Protein AF-A0AA40FI82-F1 (afdb_monomer_lite)

Foldseek 3Di:
DVVVVVVVVVPPDDDDDDDDPDDDDDDDDDDDCPPVNVVVVVVVLVVLCVVVVHDDSVVSVVVVVVVVVVVVVVVVVVVVVVVVVVVVVVVVVVVVVVVVVVVVVVVVVVVVVVVVVVVVVVVVVVVVVVVVVVVVVVVVVVVVQLVLLVVLLVVVVVVCVQQVPRDPDSVVDPGSVVSVVSVVVSVQVVCVVCVHDVSVVVVVVVVVVVVVVVVVPPDDDDDDDDDDDDDDDPDDDDDDPPPDDDDDDPDDDCPPPPVNVVVVVVVVVVVVVVVPDDDPDD

pLDDT: mean 76.71, std 20.63, range [32.59, 98.31]

Secondary structure (DSSP, 8-state):
-HHHHHHHHHH-------------------S---HHHHHHHHHHHHHHHHHTT-SSHHHHHHHHHHHHHHHHHHHHHHHHHHHHHHHHHHHHHHHHHHHHHHHHHHHHHHHHHHHHHHHHHHHHHHHHHHHHHHHHHHHHHHHHHHHHHHHHHHHHHHTTTT-TT--SSGGG-S-HHHHHHHHHHHHHHHHHHTTSHHHHHHHHHHHHHHHHHHHHSS------------PPPSSPPPPP-----PPPPTTS-----HHHHHHHHHHHHHHHHHTT------

Structure (mmCIF, N/CA/C/O backbone):
data_AF-A0AA40FI82-F1
#
_entry.id   AF-A0AA40FI82-F1
#
loop_
_atom_site.group_PDB
_atom_site.id
_atom_site.type_symbol
_atom_site.label_atom_id
_atom_site.label_alt_id
_atom_site.label_comp_id
_atom_site.label_asym_id
_atom_site.label_entity_id
_atom_site.label_seq_id
_atom_site.pdbx_PDB_ins_code
_atom_site.Cartn_x
_atom_site.Cartn_y
_atom_site.Cartn_z
_atom_site.occupancy
_atom_site.B_iso_or_equiv
_atom_site.auth_seq_id
_atom_site.auth_comp_id
_atom_site.auth_asym_id
_atom_site.auth_atom_id
_atom_site.pdbx_PDB_model_num
ATOM 1 N N . MET A 1 1 ? 9.194 16.486 -44.902 1.00 55.41 1 MET A N 1
ATOM 2 C CA . MET A 1 1 ? 9.257 17.704 -45.742 1.00 55.41 1 MET A CA 1
ATOM 3 C C . MET A 1 1 ? 10.694 18.199 -45.920 1.00 55.41 1 MET A C 1
ATOM 5 O O . MET A 1 1 ? 11.103 18.369 -47.057 1.00 55.41 1 MET A O 1
ATOM 9 N N . GLU A 1 2 ? 11.500 18.371 -44.862 1.00 62.28 2 GLU A N 1
ATOM 10 C CA . GLU A 1 2 ? 12.902 18.828 -45.018 1.00 62.28 2 GLU A CA 1
ATOM 11 C C . GLU A 1 2 ? 13.874 17.746 -45.521 1.00 62.28 2 GLU A C 1
ATOM 13 O O . GLU A 1 2 ? 14.717 18.032 -46.369 1.00 62.28 2 GLU A O 1
ATOM 18 N N . LEU A 1 3 ? 13.706 16.488 -45.092 1.00 58.09 3 LEU A N 1
ATOM 19 C CA . LEU A 1 3 ? 14.535 15.361 -45.555 1.00 58.09 3 LEU A CA 1
ATOM 20 C C . LEU A 1 3 ? 14.369 15.074 -47.057 1.00 58.09 3 LEU A C 1
ATOM 22 O O . LEU A 1 3 ? 15.353 14.881 -47.763 1.00 58.09 3 LEU A O 1
ATOM 26 N N . GLU A 1 4 ? 13.141 15.160 -47.568 1.00 62.50 4 GLU A N 1
ATOM 27 C CA . GLU A 1 4 ? 12.837 14.982 -48.997 1.00 62.50 4 GLU A CA 1
ATOM 28 C C . GLU A 1 4 ? 13.434 16.113 -49.863 1.00 62.50 4 GLU A C 1
ATOM 30 O O . GLU A 1 4 ? 13.800 15.920 -51.025 1.00 62.50 4 GLU A O 1
ATOM 35 N N . ARG A 1 5 ? 13.573 17.315 -49.286 1.00 70.38 5 ARG A N 1
ATOM 36 C CA . ARG A 1 5 ? 14.175 18.476 -49.955 1.00 70.38 5 ARG A CA 1
ATOM 37 C C . ARG A 1 5 ? 15.699 18.352 -50.039 1.00 70.38 5 ARG A C 1
ATOM 39 O O . ARG A 1 5 ? 16.276 18.727 -51.058 1.00 70.38 5 ARG A O 1
ATOM 46 N N . LEU A 1 6 ? 16.333 17.788 -49.009 1.00 60.31 6 LEU A N 1
ATOM 47 C CA . LEU A 1 6 ? 17.766 17.473 -49.003 1.00 60.31 6 LEU A CA 1
ATOM 48 C C . LEU A 1 6 ? 18.112 16.345 -49.985 1.00 60.31 6 LEU A C 1
ATOM 50 O O . LEU A 1 6 ? 19.118 16.436 -50.686 1.00 60.31 6 LEU A O 1
ATOM 54 N N . GLU A 1 7 ? 17.251 15.337 -50.105 1.00 66.00 7 GLU A N 1
ATOM 55 C CA . GLU A 1 7 ? 17.416 14.245 -51.069 1.00 66.00 7 GLU A CA 1
ATOM 56 C C . GLU A 1 7 ? 17.343 14.755 -52.522 1.00 66.00 7 GLU A C 1
ATOM 58 O O . GLU A 1 7 ? 18.242 14.502 -53.327 1.00 66.00 7 GLU A O 1
ATOM 63 N N . LYS A 1 8 ? 16.347 15.589 -52.853 1.00 66.38 8 LYS A N 1
ATOM 64 C CA . LYS A 1 8 ? 16.235 16.205 -54.190 1.00 66.38 8 LYS A CA 1
ATOM 65 C C . LYS A 1 8 ? 17.404 17.134 -54.539 1.00 66.38 8 LYS A C 1
ATOM 67 O O . LYS A 1 8 ? 17.743 17.241 -55.714 1.00 66.38 8 LYS A O 1
ATOM 72 N N . MET A 1 9 ? 18.030 17.783 -53.556 1.00 64.56 9 MET A N 1
ATOM 73 C CA . MET A 1 9 ? 19.153 18.700 -53.790 1.00 64.56 9 MET A CA 1
ATOM 74 C C . MET A 1 9 ? 20.482 17.971 -54.049 1.00 64.56 9 MET A C 1
ATOM 76 O O . MET A 1 9 ? 21.308 18.467 -54.809 1.00 64.56 9 MET A O 1
ATOM 80 N N . ILE A 1 10 ? 20.688 16.792 -53.455 1.00 62.06 10 ILE A N 1
ATOM 81 C CA . ILE A 1 10 ? 21.943 16.030 -53.587 1.00 62.06 10 ILE A CA 1
ATOM 82 C C . ILE A 1 10 ? 21.930 15.112 -54.825 1.00 62.06 10 ILE A C 1
ATOM 84 O O . ILE A 1 10 ? 22.984 14.859 -55.408 1.00 62.06 10 ILE A O 1
ATOM 88 N N . PHE A 1 11 ? 20.757 14.636 -55.266 1.00 60.16 11 PHE A N 1
ATOM 89 C CA . PHE A 1 11 ? 20.654 13.594 -56.301 1.00 60.16 11 PHE A CA 1
ATOM 90 C C . PHE A 1 11 ? 20.132 14.046 -57.672 1.00 60.16 11 PHE A C 1
ATOM 92 O O . PHE A 1 11 ? 19.986 13.209 -58.563 1.00 60.16 11 PHE A O 1
ATOM 99 N N . GLN A 1 12 ? 19.928 15.345 -57.918 1.00 53.41 12 GLN A N 1
ATOM 100 C CA . GLN A 1 12 ? 19.680 15.855 -59.277 1.00 53.41 12 GLN A CA 1
ATOM 101 C C . GLN A 1 12 ? 20.974 15.885 -60.107 1.00 53.41 12 GLN A C 1
ATOM 103 O O . GLN A 1 12 ? 21.532 16.927 -60.440 1.00 53.41 12 GLN A O 1
ATOM 108 N N . SER A 1 13 ? 21.455 14.696 -60.459 1.00 46.81 13 SER A N 1
ATOM 109 C CA . SER A 1 13 ? 22.461 14.494 -61.496 1.00 46.81 13 SER A CA 1
ATOM 110 C C . SER A 1 13 ? 21.752 14.306 -62.838 1.00 46.81 13 SER A C 1
ATOM 112 O O . SER A 1 13 ? 21.101 13.291 -63.050 1.00 46.81 13 SER A O 1
ATOM 114 N N . ARG A 1 14 ? 21.863 15.335 -63.687 1.00 48.03 14 ARG A N 1
ATOM 115 C CA . ARG A 1 14 ? 21.856 15.388 -65.166 1.00 48.03 14 ARG A CA 1
ATOM 116 C C . ARG A 1 14 ? 21.311 14.161 -65.946 1.00 48.03 14 ARG A C 1
ATOM 118 O O . ARG A 1 14 ? 21.765 13.045 -65.697 1.00 48.03 14 ARG A O 1
ATOM 125 N N . PRO A 1 15 ? 20.461 14.351 -66.981 1.00 45.03 15 PRO A N 1
ATOM 126 C CA . PRO A 1 15 ? 19.979 13.251 -67.816 1.00 45.03 15 PRO A CA 1
ATOM 127 C C . PRO A 1 15 ? 21.158 12.516 -68.457 1.00 45.03 15 PRO A C 1
ATOM 129 O O . PRO A 1 15 ? 22.030 13.126 -69.076 1.00 45.03 15 PRO A O 1
ATOM 132 N N . ARG A 1 16 ? 21.196 11.200 -68.266 1.00 45.12 16 ARG A N 1
ATOM 133 C CA . ARG A 1 16 ? 22.134 10.295 -68.920 1.00 45.12 16 ARG A CA 1
ATOM 134 C C . ARG A 1 16 ? 21.619 10.073 -70.343 1.00 45.12 16 ARG A C 1
ATOM 136 O O . ARG A 1 16 ? 20.594 9.422 -70.505 1.00 45.12 16 ARG A O 1
ATOM 143 N N . ASP A 1 17 ? 22.312 10.631 -71.335 1.00 39.56 17 ASP A N 1
ATOM 144 C CA . ASP A 1 17 ? 22.070 10.325 -72.746 1.00 39.56 17 ASP A CA 1
ATOM 145 C C . ASP A 1 17 ? 22.226 8.817 -72.961 1.00 39.56 17 ASP A C 1
ATOM 147 O O . ASP A 1 17 ? 23.285 8.225 -72.726 1.00 39.56 17 ASP A O 1
ATOM 151 N N . ILE A 1 18 ? 21.122 8.195 -73.356 1.00 36.25 18 ILE A N 1
ATOM 152 C CA . ILE A 1 18 ? 21.038 6.804 -73.771 1.00 36.25 18 ILE A CA 1
ATOM 153 C C . ILE A 1 18 ? 21.567 6.778 -75.205 1.00 36.25 18 ILE A C 1
ATOM 155 O O . ILE A 1 18 ? 20.854 7.119 -76.143 1.00 36.25 18 ILE A O 1
ATOM 159 N N . PHE A 1 19 ? 22.839 6.420 -75.383 1.00 38.94 19 PHE A N 1
ATOM 160 C CA . PHE A 1 19 ? 23.342 6.063 -76.706 1.00 38.94 19 PHE A CA 1
ATOM 161 C C . PHE A 1 19 ? 22.737 4.715 -77.105 1.00 38.94 19 PHE A C 1
ATOM 163 O O . PHE A 1 19 ? 23.084 3.671 -76.548 1.00 38.94 19 PHE A O 1
ATOM 170 N N . ASP A 1 20 ? 21.821 4.766 -78.070 1.00 38.44 20 ASP A N 1
ATOM 171 C CA . ASP A 1 20 ? 21.271 3.614 -78.772 1.00 38.44 20 ASP A CA 1
ATOM 172 C C . ASP A 1 20 ? 22.392 2.708 -79.295 1.00 38.44 20 ASP A C 1
ATOM 174 O O . ASP A 1 20 ? 23.176 3.067 -80.177 1.00 38.44 20 ASP A O 1
ATOM 178 N N . THR A 1 21 ? 22.427 1.477 -78.791 1.00 43.03 21 THR A N 1
ATOM 179 C CA . THR A 1 21 ? 23.206 0.384 -79.375 1.00 43.03 21 THR A CA 1
ATOM 180 C C . THR A 1 21 ? 22.447 -0.174 -80.576 1.00 43.03 21 THR A C 1
ATOM 182 O O . THR A 1 21 ? 21.850 -1.247 -80.540 1.00 43.03 21 THR A O 1
ATOM 185 N N . ARG A 1 22 ? 22.464 0.569 -81.687 1.00 38.81 22 ARG A N 1
ATOM 186 C CA . ARG A 1 22 ? 22.022 0.044 -82.982 1.00 38.81 22 ARG A CA 1
ATOM 187 C C . ARG A 1 22 ? 23.133 -0.822 -83.568 1.00 38.81 22 ARG A C 1
ATOM 189 O O . ARG A 1 22 ? 24.142 -0.314 -84.053 1.00 38.81 22 ARG A O 1
ATOM 196 N N . GLY A 1 23 ? 22.915 -2.134 -83.524 1.00 42.41 23 GLY A N 1
ATOM 197 C CA . GLY A 1 23 ? 23.774 -3.136 -84.140 1.00 42.41 23 GLY A CA 1
ATOM 198 C C . GLY A 1 23 ? 24.081 -2.824 -85.606 1.00 42.41 23 GLY A C 1
ATOM 199 O O . GLY A 1 23 ? 23.181 -2.643 -86.428 1.00 42.41 23 GLY A O 1
ATOM 200 N N . LYS A 1 24 ? 25.375 -2.801 -85.924 1.00 40.69 24 LYS A N 1
ATOM 201 C CA . LYS A 1 24 ? 25.905 -2.948 -87.277 1.00 40.69 24 LYS A CA 1
ATOM 202 C C . LYS A 1 24 ? 26.862 -4.133 -87.272 1.00 40.69 24 LYS A C 1
ATOM 204 O O . LYS A 1 24 ? 27.940 -4.069 -86.699 1.00 40.69 24 LYS A O 1
ATOM 209 N N . SER A 1 25 ? 26.359 -5.220 -87.854 1.00 36.62 25 SER A N 1
ATOM 210 C CA . SER A 1 25 ? 27.063 -6.141 -88.750 1.00 36.62 25 SER A CA 1
ATOM 211 C C . SER A 1 25 ? 28.569 -6.313 -88.536 1.00 36.62 25 SER A C 1
ATOM 213 O O . SER A 1 25 ? 29.376 -5.463 -88.900 1.00 36.62 25 SER A O 1
ATOM 215 N N . HIS A 1 26 ? 28.883 -7.504 -88.030 1.00 42.38 26 HIS A N 1
ATOM 216 C CA . HIS A 1 26 ? 30.093 -8.283 -88.252 1.00 42.38 26 HIS A CA 1
ATOM 217 C C . HIS A 1 26 ? 30.841 -7.884 -89.539 1.00 42.38 26 HIS A C 1
ATOM 219 O O . HIS A 1 26 ? 30.408 -8.199 -90.646 1.00 42.38 26 HIS A O 1
ATOM 225 N N . ALA A 1 27 ? 31.968 -7.202 -89.364 1.00 38.12 27 ALA A N 1
ATOM 226 C CA . ALA A 1 27 ? 33.027 -7.097 -90.352 1.00 38.12 27 ALA A CA 1
ATOM 227 C C . ALA A 1 27 ? 34.331 -7.441 -89.631 1.00 38.12 27 ALA A C 1
ATOM 229 O O . ALA A 1 27 ? 34.699 -6.798 -88.647 1.00 38.12 27 ALA A O 1
ATOM 230 N N . GLN A 1 28 ? 34.971 -8.514 -90.087 1.00 45.50 28 GLN A N 1
ATOM 231 C CA . GLN A 1 28 ? 36.338 -8.870 -89.737 1.00 45.50 28 GLN A CA 1
ATOM 232 C C . GLN A 1 28 ? 37.242 -7.655 -89.987 1.00 45.50 28 GLN A C 1
ATOM 234 O O . GLN A 1 28 ? 37.377 -7.222 -91.126 1.00 45.50 28 GLN A O 1
ATOM 239 N N . PHE A 1 29 ? 37.855 -7.116 -88.935 1.00 37.38 29 PHE A N 1
ATOM 240 C CA . PHE A 1 29 ? 38.991 -6.206 -89.062 1.00 37.38 29 PHE A CA 1
ATOM 241 C C . PHE A 1 29 ? 40.262 -6.999 -88.781 1.00 37.38 29 PHE A C 1
ATOM 243 O O . PHE A 1 29 ? 40.722 -7.122 -87.648 1.00 37.38 29 PHE A O 1
ATOM 250 N N . THR A 1 30 ? 40.776 -7.597 -89.847 1.00 41.84 30 THR A N 1
ATOM 251 C CA . THR A 1 30 ? 42.189 -7.925 -90.003 1.00 41.84 30 THR A CA 1
ATOM 252 C C . THR A 1 30 ? 42.973 -6.635 -90.239 1.00 41.84 30 THR A C 1
ATOM 254 O O . THR A 1 30 ? 42.572 -5.812 -91.058 1.00 41.84 30 THR A O 1
ATOM 257 N N . GLU A 1 31 ? 44.046 -6.489 -89.466 1.00 52.53 31 GLU A N 1
ATOM 258 C CA . GLU A 1 31 ? 45.208 -5.601 -89.600 1.00 52.53 31 GLU A CA 1
ATOM 259 C C . GLU A 1 31 ? 45.290 -4.734 -90.871 1.00 52.53 31 GLU A C 1
ATOM 261 O O . GLU A 1 31 ? 45.707 -5.207 -91.921 1.00 52.53 31 GLU A O 1
ATOM 266 N N . ASP A 1 32 ? 44.992 -3.439 -90.727 1.00 52.91 32 ASP A N 1
ATOM 267 C CA . ASP A 1 32 ? 45.888 -2.367 -91.184 1.00 52.91 32 ASP A CA 1
ATOM 268 C C . ASP A 1 32 ? 45.507 -1.071 -90.444 1.00 52.91 32 ASP A C 1
ATOM 270 O O . ASP A 1 32 ? 44.600 -0.330 -90.832 1.00 52.91 32 ASP A O 1
ATOM 274 N N . ILE A 1 33 ? 46.127 -0.837 -89.282 1.00 58.50 33 ILE A N 1
ATOM 275 C CA . ILE A 1 33 ? 45.909 0.393 -88.513 1.00 58.50 33 ILE A CA 1
ATOM 276 C C . ILE A 1 33 ? 46.543 1.517 -89.328 1.00 58.50 33 ILE A C 1
ATOM 278 O O . ILE A 1 33 ? 47.768 1.627 -89.413 1.00 58.50 33 ILE A O 1
ATOM 282 N N . SER A 1 34 ? 45.711 2.347 -89.956 1.00 66.94 34 SER A N 1
ATOM 283 C CA . SER A 1 34 ? 46.205 3.493 -90.716 1.00 66.94 34 SER A CA 1
ATOM 284 C C . SER A 1 34 ? 47.080 4.364 -89.806 1.00 66.94 34 SER A C 1
ATOM 286 O O . SER A 1 34 ? 46.756 4.589 -88.639 1.00 66.94 34 SER A O 1
ATOM 288 N N . LYS A 1 35 ? 48.213 4.859 -90.320 1.00 70.75 35 LYS A N 1
ATOM 289 C CA . LYS A 1 35 ? 49.146 5.712 -89.555 1.00 70.75 35 LYS A CA 1
ATOM 290 C C . LYS A 1 35 ? 48.429 6.881 -88.862 1.00 70.75 35 LYS A C 1
ATOM 292 O O . LYS A 1 35 ? 48.816 7.284 -87.771 1.00 70.75 35 LYS A O 1
ATOM 297 N N . ASP A 1 36 ? 47.350 7.366 -89.467 1.00 79.00 36 ASP A N 1
ATOM 298 C CA . ASP A 1 36 ? 46.486 8.420 -88.939 1.00 79.00 36 ASP A CA 1
ATOM 299 C C . ASP A 1 36 ? 45.789 8.023 -87.621 1.00 79.00 36 ASP A C 1
ATOM 301 O O . ASP A 1 36 ? 45.719 8.802 -86.672 1.00 79.00 36 ASP A O 1
ATOM 305 N N . GLU A 1 37 ? 45.364 6.765 -87.492 1.00 82.81 37 GLU A N 1
ATOM 306 C CA . GLU A 1 37 ? 44.765 6.236 -86.266 1.00 82.81 37 GLU A CA 1
ATOM 307 C C . GLU A 1 37 ? 45.786 6.055 -85.137 1.00 82.81 37 GLU A C 1
ATOM 309 O O . GLU A 1 37 ? 45.484 6.386 -83.987 1.00 82.81 37 GLU A O 1
ATOM 314 N N . VAL A 1 38 ? 47.006 5.612 -85.455 1.00 82.44 38 VAL A N 1
ATOM 315 C CA . VAL A 1 38 ? 48.107 5.552 -84.476 1.00 82.44 38 VAL A CA 1
ATOM 316 C C . VAL A 1 38 ? 48.438 6.953 -83.964 1.00 82.44 38 VAL A C 1
ATOM 318 O O . VAL A 1 38 ? 48.499 7.168 -82.754 1.00 82.44 38 VAL A O 1
ATOM 321 N N . THR A 1 39 ? 48.553 7.928 -84.869 1.00 86.06 39 THR A N 1
ATOM 322 C CA . THR A 1 39 ? 48.879 9.320 -84.515 1.00 86.06 39 THR A CA 1
ATOM 323 C C . THR A 1 39 ? 47.769 9.936 -83.651 1.00 86.06 39 THR A C 1
ATOM 325 O O . THR A 1 39 ? 48.037 10.555 -82.620 1.00 86.06 39 THR A O 1
ATOM 328 N N . ARG A 1 40 ? 46.497 9.679 -83.990 1.00 90.44 40 ARG A N 1
ATOM 329 C CA . ARG A 1 40 ? 45.338 10.083 -83.178 1.00 90.44 40 ARG A CA 1
ATOM 330 C C . ARG A 1 40 ? 45.390 9.483 -81.772 1.00 90.44 40 ARG A C 1
ATOM 332 O O . ARG A 1 40 ? 45.128 10.184 -80.794 1.00 90.44 40 ARG A O 1
ATOM 339 N N . LEU A 1 41 ? 45.707 8.194 -81.651 1.00 86.19 41 LEU A N 1
ATOM 340 C CA . LEU A 1 41 ? 45.815 7.524 -80.355 1.00 86.19 41 LEU A CA 1
ATOM 341 C C . LEU A 1 41 ? 46.960 8.113 -79.521 1.00 86.19 41 LEU A C 1
ATOM 343 O O . LEU A 1 41 ? 46.749 8.435 -78.351 1.00 86.19 41 LEU A O 1
ATOM 347 N N . GLU A 1 42 ? 48.126 8.356 -80.112 1.00 86.12 42 GLU A N 1
ATOM 348 C CA . GLU A 1 42 ? 49.260 8.998 -79.438 1.00 86.12 42 GLU A CA 1
ATOM 349 C C . GLU A 1 42 ? 48.923 10.404 -78.929 1.00 86.12 42 GLU A C 1
ATOM 351 O O . GLU A 1 42 ? 49.218 10.726 -77.773 1.00 86.12 42 GLU A O 1
ATOM 356 N N . GLU A 1 43 ? 48.228 11.218 -79.728 1.00 89.06 43 GLU A N 1
ATOM 357 C CA . GLU A 1 43 ? 47.741 12.531 -79.295 1.00 89.06 43 GLU A CA 1
ATOM 358 C C . GLU A 1 43 ? 46.750 12.426 -78.132 1.00 89.06 43 GLU A C 1
ATOM 360 O O . GLU A 1 43 ? 46.818 13.206 -77.176 1.00 89.06 43 GLU A O 1
ATOM 365 N N . THR A 1 44 ? 45.822 11.465 -78.178 1.00 89.56 44 THR A N 1
ATOM 366 C CA . THR A 1 44 ? 44.876 11.254 -77.073 1.00 89.56 44 THR A CA 1
ATOM 367 C C . THR A 1 44 ? 45.581 10.792 -75.800 1.00 89.56 44 THR A C 1
ATOM 369 O O . THR A 1 44 ? 45.265 11.297 -74.724 1.00 89.56 44 THR A O 1
ATOM 372 N N . PHE A 1 45 ? 46.595 9.927 -75.894 1.00 85.81 45 PHE A N 1
ATOM 373 C CA . PHE A 1 45 ? 47.406 9.524 -74.745 1.00 85.81 45 PHE A CA 1
ATOM 374 C C . PHE A 1 45 ? 48.300 10.654 -74.231 1.00 85.81 45 PHE A C 1
ATOM 376 O O . PHE A 1 45 ? 48.500 10.762 -73.023 1.00 85.81 45 PHE A O 1
ATOM 383 N N . ALA A 1 46 ? 48.810 11.533 -75.095 1.00 86.62 46 ALA A N 1
ATOM 384 C CA . ALA A 1 46 ? 49.523 12.739 -74.675 1.00 86.62 46 ALA A CA 1
ATOM 385 C C . ALA A 1 46 ? 48.600 13.694 -73.899 1.00 86.62 46 ALA A C 1
ATOM 387 O O . ALA A 1 46 ? 48.978 14.178 -72.831 1.00 86.62 46 ALA A O 1
ATOM 388 N N . LYS A 1 47 ? 47.364 13.892 -74.378 1.00 90.19 47 LYS A N 1
ATOM 389 C CA . LYS A 1 47 ? 46.321 14.667 -73.679 1.00 90.19 47 LYS A CA 1
ATOM 390 C C . LYS A 1 47 ? 45.919 14.025 -72.348 1.00 90.19 47 LYS A C 1
ATOM 392 O O . LYS A 1 47 ? 45.747 14.725 -71.356 1.00 90.19 47 LYS A O 1
ATOM 397 N N . LEU A 1 48 ? 45.793 12.699 -72.296 1.00 87.50 48 LEU A N 1
ATOM 398 C CA . LEU A 1 48 ? 45.489 11.981 -71.056 1.00 87.50 48 LEU A CA 1
ATOM 399 C C . LEU A 1 48 ? 46.635 12.084 -70.050 1.00 87.50 48 LEU A C 1
ATOM 401 O O . LEU A 1 48 ? 46.382 12.333 -68.874 1.00 87.50 48 LEU A O 1
ATOM 405 N N . ARG A 1 49 ? 47.886 11.948 -70.495 1.00 89.25 49 ARG A N 1
ATOM 406 C CA . ARG A 1 49 ? 49.081 12.119 -69.660 1.00 89.25 49 ARG A CA 1
ATOM 407 C C . ARG A 1 49 ? 49.193 13.526 -69.092 1.00 89.25 49 ARG A C 1
ATOM 409 O O . ARG A 1 49 ? 49.410 13.668 -67.894 1.00 89.25 49 ARG A O 1
ATOM 416 N N . SER A 1 50 ? 48.972 14.557 -69.910 1.00 87.69 50 SER A N 1
ATOM 417 C CA . SER A 1 50 ? 49.001 15.944 -69.437 1.00 87.69 50 SER A CA 1
ATOM 418 C C . SER A 1 50 ? 47.865 16.239 -68.453 1.00 87.69 50 SER A C 1
ATOM 420 O O . SER A 1 50 ? 48.116 16.794 -67.387 1.00 87.69 50 SER A O 1
ATOM 422 N N . ALA A 1 51 ? 46.640 15.787 -68.740 1.00 89.44 51 ALA A N 1
ATOM 423 C CA . ALA A 1 51 ? 45.487 15.970 -67.855 1.00 89.44 51 ALA A CA 1
ATOM 424 C C . ALA A 1 51 ? 45.615 15.196 -66.532 1.00 89.44 51 ALA A C 1
ATOM 426 O O . ALA A 1 51 ? 45.181 15.665 -65.480 1.00 89.44 51 ALA A O 1
ATOM 427 N N . THR A 1 52 ? 46.223 14.010 -66.568 1.00 85.62 52 THR A N 1
ATOM 428 C CA . THR A 1 52 ? 46.496 13.201 -65.373 1.00 85.62 52 THR A CA 1
ATOM 429 C C . THR A 1 52 ? 47.870 13.481 -64.764 1.00 85.62 52 THR A C 1
ATOM 431 O O . THR A 1 52 ? 48.218 12.835 -63.783 1.00 85.62 52 THR A O 1
ATOM 434 N N . GLY A 1 53 ? 48.635 14.454 -65.265 1.00 87.62 53 GLY A N 1
ATOM 435 C CA . GLY A 1 53 ? 49.930 14.859 -64.706 1.00 87.62 53 GLY A CA 1
ATOM 436 C C . GLY A 1 53 ? 50.970 13.737 -64.594 1.00 87.62 53 GLY A C 1
ATOM 437 O O . GLY A 1 53 ? 51.813 13.794 -63.703 1.00 87.62 53 GLY A O 1
ATOM 438 N N . VAL A 1 54 ? 50.895 12.707 -65.441 1.00 89.25 54 VAL A N 1
ATOM 439 C CA . VAL A 1 54 ? 51.823 11.564 -65.429 1.00 89.25 54 VAL A CA 1
ATOM 440 C C . VAL A 1 54 ? 52.652 11.521 -66.707 1.00 89.25 54 VAL A C 1
ATOM 442 O O . VAL A 1 54 ? 52.171 11.834 -67.794 1.00 89.25 54 VAL A O 1
ATOM 445 N N . SER A 1 55 ? 53.909 11.103 -66.585 1.00 84.50 55 SER A N 1
ATOM 446 C CA . SER A 1 55 ? 54.854 11.101 -67.708 1.00 84.50 55 SER A CA 1
ATOM 447 C C . SER A 1 55 ? 54.718 9.863 -68.604 1.00 84.50 55 SER A C 1
ATOM 449 O O . SER A 1 55 ? 54.919 9.951 -69.821 1.00 84.50 55 SER A O 1
ATOM 451 N N . ARG A 1 56 ? 54.348 8.709 -68.029 1.00 86.50 56 ARG A N 1
ATOM 452 C CA . ARG A 1 56 ? 54.183 7.434 -68.746 1.00 86.50 56 ARG A CA 1
ATOM 453 C C . ARG A 1 56 ? 52.711 7.096 -68.945 1.00 86.50 56 ARG A C 1
ATOM 455 O O . ARG A 1 56 ? 51.881 7.375 -68.084 1.00 86.50 56 ARG A O 1
ATOM 462 N N . SER A 1 57 ? 52.386 6.469 -70.071 1.00 83.12 57 SER A N 1
ATOM 463 C CA . SER A 1 57 ? 51.003 6.100 -70.402 1.00 83.12 57 SER A CA 1
ATOM 464 C C . SER A 1 57 ? 50.458 5.025 -69.454 1.00 83.12 57 SER A C 1
ATOM 466 O O . SER A 1 57 ? 49.284 5.064 -69.094 1.00 83.12 57 SER A O 1
ATOM 468 N N . GLU A 1 58 ? 51.315 4.121 -68.972 1.00 86.75 58 GLU A N 1
ATOM 469 C CA . GLU A 1 58 ? 50.960 3.093 -67.979 1.00 86.75 58 GLU A CA 1
ATOM 470 C C . GLU A 1 58 ? 50.491 3.698 -66.640 1.00 86.75 58 GLU A C 1
ATOM 472 O O . GLU A 1 58 ? 49.561 3.195 -66.006 1.00 86.75 58 GLU A O 1
ATOM 477 N N . ASP A 1 59 ? 51.085 4.820 -66.229 1.00 88.25 59 ASP A N 1
ATOM 478 C CA . ASP A 1 59 ? 50.767 5.482 -64.960 1.00 88.25 59 ASP A CA 1
ATOM 479 C C . ASP A 1 59 ? 49.382 6.149 -64.986 1.00 88.25 59 ASP A C 1
ATOM 481 O O . ASP A 1 59 ? 48.725 6.262 -63.946 1.00 88.25 59 ASP A O 1
ATOM 485 N N . VAL A 1 60 ? 48.891 6.519 -66.178 1.00 90.12 60 VAL A N 1
ATOM 486 C CA . VAL A 1 60 ? 47.520 7.016 -66.388 1.00 90.12 60 VAL A CA 1
ATOM 487 C C . VAL A 1 60 ? 46.524 5.948 -65.938 1.00 90.12 60 VAL A C 1
ATOM 489 O O . VAL A 1 60 ? 45.611 6.223 -65.156 1.00 90.12 60 VAL A O 1
ATOM 492 N N . LEU A 1 61 ? 46.726 4.710 -66.401 1.00 88.62 61 LEU A N 1
ATOM 493 C CA . LEU A 1 61 ? 45.867 3.576 -66.075 1.00 88.62 61 LEU A CA 1
ATOM 494 C C . LEU A 1 61 ? 45.913 3.263 -64.575 1.00 88.62 61 LEU A C 1
ATOM 496 O O . LEU A 1 61 ? 44.860 3.113 -63.953 1.00 88.62 61 LEU A O 1
ATOM 500 N N . ASN A 1 62 ? 47.105 3.245 -63.975 1.00 90.62 62 ASN A N 1
ATOM 501 C CA . ASN A 1 62 ? 47.270 3.018 -62.536 1.00 90.62 62 ASN A CA 1
ATOM 502 C C . ASN A 1 62 ? 46.529 4.069 -61.695 1.00 90.62 62 ASN A C 1
ATOM 504 O O . ASN A 1 62 ? 45.897 3.725 -60.693 1.00 90.62 62 ASN A O 1
ATOM 508 N N . ARG A 1 63 ? 46.522 5.339 -62.123 1.00 90.69 63 ARG A N 1
ATOM 509 C CA . ARG A 1 63 ? 45.787 6.410 -61.435 1.00 90.69 63 ARG A CA 1
ATOM 510 C C . ARG A 1 63 ? 44.272 6.207 -61.503 1.00 90.69 63 ARG A C 1
ATOM 512 O O . ARG A 1 63 ? 43.600 6.374 -60.486 1.00 90.69 63 ARG A O 1
ATOM 519 N N . PHE A 1 64 ? 43.734 5.801 -62.654 1.00 92.12 64 PHE A N 1
ATOM 520 C CA . PHE A 1 64 ? 42.308 5.473 -62.787 1.00 92.12 64 PHE A CA 1
ATOM 521 C C . PHE A 1 64 ? 41.915 4.234 -61.977 1.00 92.12 64 PHE A C 1
ATOM 523 O O . PHE A 1 64 ? 40.866 4.237 -61.330 1.00 92.12 64 PHE A O 1
ATOM 530 N N . LEU A 1 65 ? 42.757 3.197 -61.959 1.00 93.12 65 LEU A N 1
ATOM 531 C CA . LEU A 1 65 ? 42.537 2.015 -61.125 1.00 93.12 65 LEU A CA 1
ATOM 532 C C . LEU A 1 65 ? 42.551 2.375 -59.633 1.00 93.12 65 LEU A C 1
ATOM 534 O O . LEU A 1 65 ? 41.665 1.936 -58.899 1.00 93.12 65 LEU A O 1
ATOM 538 N N . GLY A 1 66 ? 43.477 3.235 -59.201 1.00 94.25 66 GLY A N 1
ATOM 539 C CA . GLY A 1 66 ? 43.526 3.762 -57.835 1.00 94.25 66 GLY A CA 1
ATOM 540 C C . GLY A 1 66 ? 42.295 4.599 -57.476 1.00 94.25 66 GLY A C 1
ATOM 541 O O . GLY A 1 66 ? 41.683 4.376 -56.436 1.00 94.25 66 GLY A O 1
ATOM 542 N N . GLN A 1 67 ? 41.863 5.509 -58.354 1.00 94.56 67 GLN A N 1
ATOM 543 C CA . GLN A 1 67 ? 40.639 6.296 -58.149 1.00 94.56 67 GLN A CA 1
ATOM 544 C C . GLN A 1 67 ? 39.392 5.415 -58.063 1.00 94.56 67 GLN A C 1
ATOM 546 O O . GLN A 1 67 ? 38.533 5.658 -57.214 1.00 94.56 67 GLN A O 1
ATOM 551 N N . ARG A 1 68 ? 39.296 4.381 -58.910 1.00 95.25 68 ARG A N 1
ATOM 552 C CA . ARG A 1 68 ? 38.206 3.404 -58.849 1.00 95.25 68 ARG A CA 1
ATOM 553 C C . ARG A 1 68 ? 38.217 2.664 -57.513 1.00 95.25 68 ARG A C 1
ATOM 555 O O . ARG A 1 68 ? 37.187 2.628 -56.853 1.00 95.25 68 ARG A O 1
ATOM 562 N N . ALA A 1 69 ? 39.374 2.167 -57.075 1.00 96.00 69 ALA A N 1
ATOM 563 C CA . ALA A 1 69 ? 39.508 1.487 -55.788 1.00 96.00 69 ALA A CA 1
ATOM 564 C C . ALA A 1 69 ? 39.129 2.394 -54.602 1.00 96.00 69 ALA A C 1
ATOM 566 O O . ALA A 1 69 ? 38.377 1.974 -53.722 1.00 96.00 69 ALA A O 1
ATOM 567 N N . THR A 1 70 ? 39.576 3.654 -54.597 1.00 96.12 70 THR A N 1
ATOM 568 C CA . THR A 1 70 ? 39.206 4.634 -53.562 1.00 96.12 70 THR A CA 1
ATOM 569 C C . THR A 1 70 ? 37.708 4.925 -53.575 1.00 96.12 70 THR A C 1
ATOM 571 O O . THR A 1 70 ? 37.081 4.951 -52.518 1.00 96.12 70 THR A O 1
ATOM 574 N N . LYS A 1 71 ? 37.110 5.104 -54.759 1.00 96.75 71 LYS A N 1
ATOM 575 C CA . LYS A 1 71 ? 35.664 5.312 -54.910 1.00 96.75 71 LYS A CA 1
ATOM 576 C C . LYS A 1 71 ? 34.870 4.122 -54.369 1.00 96.75 71 LYS A C 1
ATOM 578 O O . LYS A 1 71 ? 33.911 4.326 -53.628 1.00 96.75 71 LYS A O 1
ATOM 583 N N . ASP A 1 72 ? 35.282 2.903 -54.702 1.00 97.06 72 ASP A N 1
ATOM 584 C CA . ASP A 1 72 ? 34.627 1.681 -54.234 1.00 97.06 72 ASP A CA 1
ATOM 585 C C . ASP A 1 72 ? 34.744 1.541 -52.710 1.00 97.06 72 ASP A C 1
ATOM 587 O O . ASP A 1 72 ? 33.773 1.178 -52.045 1.00 97.06 72 ASP A O 1
ATOM 591 N N . ASN A 1 73 ? 35.900 1.884 -52.134 1.00 97.06 73 ASN A N 1
ATOM 592 C CA . ASN A 1 73 ? 36.091 1.865 -50.686 1.00 97.06 73 ASN A CA 1
ATOM 593 C C . ASN A 1 73 ? 35.216 2.907 -49.969 1.00 97.06 73 ASN A C 1
ATOM 595 O O . ASN A 1 73 ? 34.545 2.580 -48.994 1.00 97.06 73 ASN A O 1
ATOM 599 N N . LEU A 1 74 ? 35.151 4.141 -50.482 1.00 97.56 74 LEU A N 1
ATOM 600 C CA . LEU A 1 74 ? 34.275 5.183 -49.936 1.00 97.56 74 LEU A CA 1
ATOM 601 C C . LEU A 1 74 ? 32.801 4.782 -50.012 1.00 97.56 74 LEU A C 1
ATOM 603 O O . LEU A 1 74 ? 32.052 5.023 -49.067 1.00 97.56 74 LEU A O 1
ATOM 607 N N . GLN A 1 75 ? 32.385 4.134 -51.102 1.00 97.00 75 GLN A N 1
ATOM 608 C CA . GLN A 1 75 ? 31.023 3.626 -51.225 1.00 97.00 75 GLN A CA 1
ATOM 609 C C . GLN A 1 75 ? 30.739 2.528 -50.194 1.00 97.00 75 GLN A C 1
ATOM 611 O O . GLN A 1 75 ? 29.680 2.548 -49.572 1.00 97.00 75 GLN A O 1
ATOM 616 N N . LYS A 1 76 ? 31.680 1.603 -49.968 1.00 97.69 76 LYS A N 1
ATOM 617 C CA . LYS A 1 76 ? 31.554 0.580 -48.918 1.00 97.69 76 LYS A CA 1
ATOM 618 C C . LYS A 1 76 ? 31.450 1.205 -47.530 1.00 97.69 76 LYS A C 1
ATOM 620 O O . LYS A 1 76 ? 30.547 0.841 -46.785 1.00 97.69 76 LYS A O 1
ATOM 625 N N . MET A 1 77 ? 32.319 2.166 -47.206 1.00 97.50 77 MET A N 1
ATOM 626 C CA . MET A 1 77 ? 32.265 2.889 -45.932 1.00 97.50 77 MET A CA 1
ATOM 627 C C . MET A 1 77 ? 30.930 3.607 -45.756 1.00 97.50 77 MET A C 1
ATOM 629 O O . MET A 1 77 ? 30.296 3.464 -44.719 1.00 97.50 77 MET A O 1
ATOM 633 N N . ARG A 1 78 ? 30.462 4.316 -46.788 1.00 97.44 78 ARG A N 1
ATOM 634 C CA . ARG A 1 78 ? 29.168 5.002 -46.762 1.00 97.44 78 ARG A CA 1
ATOM 635 C C . ARG A 1 78 ? 28.026 4.037 -46.458 1.00 97.44 78 ARG A C 1
ATOM 637 O O . ARG A 1 78 ? 27.232 4.316 -45.569 1.00 97.44 78 ARG A O 1
ATOM 644 N N . VAL A 1 79 ? 27.955 2.918 -47.180 1.00 97.62 79 VAL A N 1
ATOM 645 C CA . VAL A 1 79 ? 26.899 1.914 -46.986 1.00 97.62 79 VAL A CA 1
ATOM 646 C C . VAL A 1 79 ? 26.978 1.303 -45.587 1.00 97.62 79 VAL A C 1
ATOM 648 O O . VAL A 1 79 ? 25.948 1.166 -44.935 1.00 97.62 79 VAL A O 1
ATOM 651 N N . ALA A 1 80 ? 28.179 0.987 -45.096 1.00 97.81 80 ALA A N 1
ATOM 652 C CA . ALA A 1 80 ? 28.365 0.454 -43.749 1.00 97.81 80 ALA A CA 1
ATOM 653 C C . ALA A 1 80 ? 27.906 1.451 -42.669 1.00 97.81 80 ALA A C 1
ATOM 655 O O . ALA A 1 80 ? 27.123 1.087 -41.795 1.00 97.81 80 ALA A O 1
ATOM 656 N N . THR A 1 81 ? 28.314 2.720 -42.769 1.00 97.69 81 THR A N 1
ATOM 657 C CA . THR A 1 81 ? 27.893 3.780 -41.838 1.00 97.69 81 THR A CA 1
ATOM 658 C C . THR A 1 81 ? 26.386 4.029 -41.896 1.00 97.69 81 THR A C 1
ATOM 660 O O . THR A 1 81 ? 25.757 4.247 -40.865 1.00 97.69 81 THR A O 1
ATOM 663 N N . GLU A 1 82 ? 25.779 3.988 -43.082 1.00 97.50 82 GLU A N 1
ATOM 664 C CA . GLU A 1 82 ? 24.332 4.159 -43.243 1.00 97.50 82 GLU A CA 1
ATOM 665 C C . GLU A 1 82 ? 23.547 3.001 -42.615 1.00 97.50 82 GLU A C 1
ATOM 667 O O . GLU A 1 82 ? 22.561 3.230 -41.914 1.00 97.50 82 GLU A O 1
ATOM 672 N N . GLN A 1 83 ? 24.016 1.765 -42.791 1.00 97.94 83 GLN A N 1
ATOM 673 C CA . GLN A 1 83 ? 23.423 0.589 -42.153 1.00 97.94 83 GLN A CA 1
ATOM 674 C C . GLN A 1 83 ? 23.538 0.643 -40.628 1.00 97.94 83 GLN A C 1
ATOM 676 O O . GLN A 1 83 ? 22.556 0.383 -39.931 1.00 97.94 83 GLN A O 1
ATOM 681 N N . GLU A 1 84 ? 24.707 1.011 -40.105 1.00 97.69 84 GLU A N 1
ATOM 682 C CA . GLU A 1 84 ? 24.922 1.164 -38.666 1.00 97.69 84 GLU A CA 1
ATOM 683 C C . GLU A 1 84 ? 24.030 2.265 -38.086 1.00 97.69 84 GLU A C 1
ATOM 685 O O . GLU A 1 84 ? 23.339 2.043 -37.090 1.00 97.69 84 GLU A O 1
ATOM 690 N N . LYS A 1 85 ? 23.952 3.421 -38.755 1.00 97.88 85 LYS A N 1
ATOM 691 C CA . LYS A 1 85 ? 23.053 4.513 -38.369 1.00 97.88 85 LYS A CA 1
ATOM 692 C C . LYS A 1 85 ? 21.601 4.036 -38.295 1.00 97.88 85 LYS A C 1
ATOM 694 O O . LYS A 1 85 ? 20.936 4.276 -37.290 1.00 97.88 85 LYS A O 1
ATOM 699 N N . MET A 1 86 ? 21.119 3.332 -39.317 1.00 97.94 86 MET A N 1
ATOM 700 C CA . MET A 1 86 ? 19.755 2.792 -39.345 1.00 97.94 86 MET A CA 1
ATOM 701 C C . MET A 1 86 ? 19.509 1.786 -38.210 1.00 97.94 86 MET A C 1
ATOM 703 O O . MET A 1 86 ? 18.443 1.788 -37.589 1.00 97.94 86 MET A O 1
ATOM 707 N N . ALA A 1 87 ? 20.490 0.933 -37.902 1.00 97.94 87 ALA A N 1
ATOM 708 C CA . ALA A 1 87 ? 20.397 -0.019 -36.798 1.00 97.94 87 ALA A CA 1
ATOM 709 C C . ALA A 1 87 ? 20.322 0.689 -35.434 1.00 97.94 87 ALA A C 1
ATOM 711 O O . ALA A 1 87 ? 19.474 0.332 -34.607 1.00 97.94 87 ALA A O 1
ATOM 712 N N . LEU A 1 88 ? 21.151 1.716 -35.226 1.00 98.31 88 LEU A N 1
ATOM 713 C CA . LEU A 1 88 ? 21.158 2.537 -34.015 1.00 98.31 88 LEU A CA 1
ATOM 714 C C . LEU A 1 88 ? 19.865 3.340 -33.862 1.00 98.31 88 LEU A C 1
ATOM 716 O O . LEU A 1 88 ? 19.294 3.365 -32.775 1.00 98.31 88 LEU A O 1
ATOM 720 N N . GLU A 1 89 ? 19.343 3.935 -34.935 1.00 98.06 89 GLU A N 1
ATOM 721 C CA . GLU A 1 89 ? 18.052 4.632 -34.908 1.00 98.06 89 GLU A CA 1
ATOM 722 C C . GLU A 1 89 ? 16.910 3.674 -34.547 1.00 98.06 89 GLU A C 1
ATOM 724 O O . GLU A 1 89 ? 16.082 3.987 -33.687 1.00 98.06 89 GLU A O 1
ATOM 729 N N . LYS A 1 90 ? 16.906 2.458 -35.106 1.00 98.25 90 LYS A N 1
ATOM 730 C CA . LYS A 1 90 ? 15.933 1.417 -34.742 1.00 98.25 90 LYS A CA 1
ATOM 731 C C . LYS A 1 90 ? 16.076 0.964 -33.288 1.00 98.25 90 LYS A C 1
ATOM 733 O O . LYS A 1 90 ? 15.079 0.641 -32.645 1.00 98.25 90 LYS A O 1
ATOM 738 N N . GLN A 1 91 ? 17.296 0.865 -32.764 1.00 98.19 91 GLN A N 1
ATOM 739 C CA . GLN A 1 91 ? 17.519 0.534 -31.354 1.00 98.19 91 GLN A CA 1
ATOM 740 C C . GLN A 1 91 ? 17.058 1.671 -30.439 1.00 98.19 91 GLN A C 1
ATOM 742 O O . GLN A 1 91 ? 16.368 1.408 -29.460 1.00 98.19 91 GLN A O 1
ATOM 747 N N . ARG A 1 92 ? 17.360 2.924 -30.792 1.00 98.12 92 ARG A N 1
ATOM 748 C CA . ARG A 1 92 ? 16.902 4.112 -30.069 1.00 98.12 92 ARG A CA 1
ATOM 749 C C . ARG A 1 92 ? 15.379 4.155 -29.982 1.00 98.12 92 ARG A C 1
ATOM 751 O O . ARG A 1 92 ? 14.856 4.352 -28.894 1.00 98.12 92 ARG A O 1
ATOM 758 N N . LEU A 1 93 ? 14.674 3.942 -31.095 1.00 98.00 93 LEU A N 1
ATOM 759 C CA . LEU A 1 93 ? 13.207 3.922 -31.103 1.00 98.00 93 LEU A CA 1
ATOM 760 C C . LEU A 1 93 ? 12.639 2.800 -30.225 1.00 98.00 93 LEU A C 1
ATOM 762 O O . LEU A 1 93 ? 11.715 3.050 -29.462 1.00 98.00 93 LEU A O 1
ATOM 766 N N . ARG A 1 94 ? 13.228 1.597 -30.272 1.00 97.88 94 ARG A N 1
ATOM 767 C CA . ARG A 1 94 ? 12.826 0.485 -29.394 1.00 97.88 94 ARG A CA 1
ATOM 768 C C . ARG A 1 94 ? 13.002 0.812 -27.913 1.00 97.88 94 ARG A C 1
ATOM 770 O O . ARG A 1 94 ? 12.110 0.533 -27.129 1.00 97.88 94 ARG A O 1
ATOM 777 N N . LEU A 1 95 ? 14.131 1.411 -27.538 1.00 97.69 95 LEU A N 1
ATOM 778 C CA . LEU A 1 95 ? 14.385 1.796 -26.148 1.00 97.69 95 LEU A CA 1
ATOM 779 C C . LEU A 1 95 ? 13.440 2.905 -25.673 1.00 97.69 95 LEU A C 1
ATOM 781 O O . LEU A 1 95 ? 13.047 2.901 -24.513 1.00 97.69 95 LEU A O 1
ATOM 785 N N . ILE A 1 96 ? 13.067 3.841 -26.550 1.00 97.56 96 ILE A N 1
ATOM 786 C CA . ILE A 1 96 ? 12.081 4.882 -26.227 1.00 97.56 96 ILE A CA 1
ATOM 787 C C . ILE A 1 96 ? 10.711 4.251 -25.961 1.00 97.56 96 ILE A C 1
ATOM 789 O O . ILE A 1 96 ? 10.112 4.545 -24.933 1.00 97.56 96 ILE A O 1
ATOM 793 N N . ASP A 1 97 ? 10.257 3.353 -26.835 1.00 97.25 97 ASP A N 1
ATOM 794 C CA . ASP A 1 97 ? 8.983 2.640 -26.679 1.00 97.25 97 ASP A CA 1
ATOM 795 C C . ASP A 1 97 ? 8.958 1.782 -25.398 1.00 97.25 97 ASP A C 1
ATOM 797 O O . ASP A 1 97 ? 8.015 1.821 -24.606 1.00 97.25 97 ASP A O 1
ATOM 801 N N . GLU A 1 98 ? 10.053 1.072 -25.112 1.00 97.06 98 GLU A N 1
ATOM 802 C CA . GLU A 1 98 ? 10.200 0.310 -23.869 1.00 97.06 98 GLU A CA 1
ATOM 803 C C . GLU A 1 98 ? 10.198 1.216 -22.625 1.00 97.06 98 GLU A C 1
ATOM 805 O O . GLU A 1 98 ? 9.600 0.887 -21.601 1.00 97.06 98 GLU A O 1
ATOM 810 N N . MET A 1 99 ? 10.843 2.378 -22.691 1.00 95.75 99 MET A N 1
ATOM 811 C CA . MET A 1 99 ? 10.854 3.327 -21.581 1.00 95.75 99 MET A CA 1
ATOM 812 C C . MET A 1 99 ? 9.466 3.943 -21.354 1.00 95.75 99 MET A C 1
ATOM 814 O O . MET A 1 99 ? 9.044 4.090 -20.207 1.00 95.75 99 MET A O 1
ATOM 818 N N . GLU A 1 100 ? 8.740 4.286 -22.420 1.00 95.75 100 GLU A N 1
ATOM 819 C CA . GLU A 1 100 ? 7.375 4.807 -22.325 1.00 95.75 100 GLU A CA 1
ATOM 820 C C . GLU A 1 100 ? 6.430 3.766 -21.724 1.00 95.75 100 GLU A C 1
ATOM 822 O O . GLU A 1 100 ? 5.751 4.056 -20.739 1.00 95.75 100 GLU A O 1
ATOM 827 N N . THR A 1 101 ? 6.442 2.535 -22.237 1.00 94.88 101 THR A N 1
ATOM 828 C CA . THR A 1 101 ? 5.617 1.440 -21.698 1.00 94.88 101 THR A CA 1
ATOM 829 C C . THR A 1 101 ? 5.905 1.176 -20.218 1.00 94.88 101 THR A C 1
ATOM 831 O O . THR A 1 101 ? 4.959 1.100 -19.431 1.00 94.88 101 THR A O 1
ATOM 834 N N . ARG A 1 102 ? 7.183 1.133 -19.810 1.00 93.69 102 ARG A N 1
ATOM 835 C CA . ARG A 1 102 ? 7.576 0.978 -18.398 1.00 93.69 102 ARG A CA 1
ATOM 836 C C . ARG A 1 102 ? 7.113 2.137 -17.519 1.00 93.69 102 ARG A C 1
ATOM 838 O O . ARG A 1 102 ? 6.638 1.907 -16.412 1.00 93.69 102 ARG A O 1
ATOM 845 N N . LYS A 1 103 ? 7.200 3.379 -18.001 1.00 95.38 103 LYS A N 1
ATOM 846 C CA . LYS A 1 103 ? 6.723 4.557 -17.260 1.00 95.38 103 LYS A CA 1
ATOM 847 C C . LYS A 1 103 ? 5.217 4.476 -16.990 1.00 95.38 103 LYS A C 1
ATOM 849 O O . LYS A 1 103 ? 4.762 4.805 -15.894 1.00 95.38 103 LYS A O 1
ATOM 854 N N . PHE A 1 104 ? 4.434 4.044 -17.978 1.00 90.19 104 PHE A N 1
ATOM 855 C CA . PHE A 1 104 ? 2.986 3.894 -17.815 1.00 90.19 104 PHE A CA 1
ATOM 856 C C . PHE A 1 104 ? 2.610 2.706 -16.924 1.00 90.19 104 PHE A C 1
ATOM 858 O O . PHE A 1 104 ? 1.652 2.816 -16.163 1.00 90.19 104 PHE A O 1
ATOM 865 N N . SER A 1 105 ? 3.356 1.597 -16.963 1.00 91.19 105 SER A N 1
ATOM 866 C CA . SER A 1 105 ? 3.125 0.496 -16.020 1.00 91.19 105 SER A CA 1
ATOM 867 C C . SER A 1 105 ? 3.493 0.889 -14.592 1.00 91.19 105 SER A C 1
ATOM 869 O O . SER A 1 105 ? 2.701 0.675 -13.687 1.00 91.19 105 SER A O 1
ATOM 871 N N . GLU A 1 106 ? 4.640 1.541 -14.389 1.00 92.44 106 GLU A N 1
ATOM 872 C CA . GLU A 1 106 ? 5.101 1.952 -13.058 1.00 92.44 106 GLU A CA 1
ATOM 873 C C . GLU A 1 106 ? 4.142 2.950 -12.402 1.00 92.44 106 GLU A C 1
ATOM 875 O O . GLU A 1 106 ? 3.798 2.806 -11.233 1.00 92.44 106 GLU A O 1
ATOM 880 N N . THR A 1 107 ? 3.662 3.940 -13.159 1.00 90.62 107 THR A N 1
ATOM 881 C CA . THR A 1 107 ? 2.687 4.915 -12.643 1.00 90.62 107 THR A CA 1
ATOM 882 C C . THR A 1 107 ? 1.359 4.264 -12.279 1.00 90.62 107 THR A C 1
ATOM 884 O O . THR A 1 107 ? 0.808 4.570 -11.224 1.00 90.62 107 THR A O 1
ATOM 887 N N . LYS A 1 108 ? 0.875 3.331 -13.104 1.00 94.00 108 LYS A N 1
ATOM 888 C CA . LYS A 1 108 ? -0.353 2.583 -12.828 1.00 94.00 108 LYS A CA 1
ATOM 889 C C . LYS A 1 108 ? -0.219 1.695 -11.588 1.00 94.00 108 LYS A C 1
ATOM 891 O O . LYS A 1 108 ? -1.109 1.701 -10.743 1.00 94.00 108 LYS A O 1
ATOM 896 N N . ASP A 1 109 ? 0.880 0.957 -11.470 1.00 94.00 109 ASP A N 1
ATOM 897 C CA . ASP A 1 109 ? 1.119 0.068 -10.330 1.00 94.00 109 ASP A CA 1
ATOM 898 C C . ASP A 1 109 ? 1.300 0.877 -9.037 1.00 94.00 109 ASP A C 1
ATOM 900 O O . ASP A 1 109 ? 0.782 0.501 -7.987 1.00 94.00 109 ASP A O 1
ATOM 904 N N . ALA A 1 110 ? 1.980 2.027 -9.103 1.00 95.31 110 ALA A N 1
ATOM 905 C CA . ALA A 1 110 ? 2.118 2.936 -7.968 1.00 95.31 110 ALA A CA 1
ATOM 906 C C . ALA A 1 110 ? 0.768 3.518 -7.518 1.00 95.31 110 ALA A C 1
ATOM 908 O O . ALA A 1 110 ? 0.505 3.572 -6.317 1.00 95.31 110 ALA A O 1
ATOM 909 N N . GLU A 1 111 ? -0.094 3.920 -8.456 1.00 94.25 111 GLU A N 1
ATOM 910 C CA . GLU A 1 111 ? -1.443 4.418 -8.161 1.00 94.25 111 GLU A CA 1
ATOM 911 C C . GLU A 1 111 ? -2.321 3.324 -7.539 1.00 94.25 111 GLU A C 1
ATOM 913 O O . GLU A 1 111 ? -2.947 3.554 -6.504 1.00 94.25 111 GLU A O 1
ATOM 918 N N . GLN A 1 112 ? -2.300 2.110 -8.098 1.00 95.19 112 GLN A N 1
ATOM 919 C CA . GLN A 1 112 ? -3.028 0.972 -7.536 1.00 95.19 112 GLN A CA 1
ATOM 920 C C . GLN A 1 112 ? -2.533 0.629 -6.122 1.00 95.19 112 GLN A C 1
ATOM 922 O O . GLN A 1 112 ? -3.339 0.450 -5.209 1.00 95.19 112 GLN A O 1
ATOM 927 N N . ASN A 1 113 ? -1.216 0.589 -5.911 1.00 95.62 113 ASN A N 1
ATOM 928 C CA . ASN A 1 113 ? -0.636 0.341 -4.592 1.00 95.62 113 ASN A CA 1
ATOM 929 C C . ASN A 1 113 ? -1.015 1.442 -3.587 1.00 95.62 113 ASN A C 1
ATOM 931 O O . ASN A 1 113 ? -1.301 1.148 -2.424 1.00 95.62 113 ASN A O 1
ATOM 935 N N . ALA A 1 114 ? -1.047 2.708 -4.010 1.00 96.50 114 ALA A N 1
ATOM 936 C CA . ALA A 1 114 ? -1.498 3.813 -3.168 1.00 96.50 114 ALA A CA 1
ATOM 937 C C . ALA A 1 114 ? -2.976 3.645 -2.765 1.00 96.50 114 ALA A C 1
ATOM 939 O O . ALA A 1 114 ? -3.318 3.788 -1.593 1.00 96.50 114 ALA A O 1
ATOM 940 N N . GLU A 1 115 ? -3.843 3.249 -3.698 1.00 96.38 115 GLU A N 1
ATOM 941 C CA . GLU A 1 115 ? -5.258 2.992 -3.412 1.00 96.38 115 GLU A CA 1
ATOM 942 C C . GLU A 1 115 ? -5.451 1.803 -2.449 1.00 96.38 115 GLU A C 1
ATOM 944 O O . GLU A 1 115 ? -6.241 1.867 -1.503 1.00 96.38 115 GLU A O 1
ATOM 949 N N . GLU A 1 116 ? -4.726 0.702 -2.657 1.00 97.00 116 GLU A N 1
ATOM 950 C CA . GLU A 1 116 ? -4.789 -0.478 -1.787 1.00 97.00 116 GLU A CA 1
ATOM 951 C C . GLU A 1 116 ? -4.271 -0.179 -0.374 1.00 97.00 116 GLU A C 1
ATOM 953 O O . GLU A 1 116 ? -4.894 -0.573 0.618 1.00 97.00 116 GLU A O 1
ATOM 958 N N . THR A 1 117 ? -3.171 0.568 -0.264 1.00 97.25 117 THR A N 1
ATOM 959 C CA . THR A 1 117 ? -2.637 0.999 1.036 1.00 97.25 117 THR A CA 1
ATOM 960 C C . THR A 1 117 ? -3.590 1.949 1.757 1.00 97.25 117 THR A C 1
ATOM 962 O O . THR A 1 117 ? -3.787 1.801 2.965 1.00 97.25 117 THR A O 1
ATOM 965 N N . GLU A 1 118 ? -4.260 2.860 1.049 1.00 97.44 118 GLU A N 1
ATOM 966 C CA . GLU A 1 118 ? -5.292 3.715 1.637 1.00 97.44 118 GLU A CA 1
ATOM 967 C C . GLU A 1 118 ? -6.474 2.891 2.173 1.00 97.44 118 GLU A C 1
ATOM 969 O O . GLU A 1 118 ? -6.894 3.082 3.318 1.00 97.44 118 GLU A O 1
ATOM 974 N N . LYS A 1 119 ? -6.971 1.913 1.405 1.00 98.12 119 LYS A N 1
ATOM 975 C CA . LYS A 1 119 ? -8.049 1.007 1.849 1.00 98.12 119 LYS A CA 1
ATOM 976 C C . LYS A 1 119 ? -7.668 0.242 3.115 1.00 98.12 119 LYS A C 1
ATOM 978 O O . LYS A 1 119 ? -8.482 0.130 4.037 1.00 98.12 119 LYS A O 1
ATOM 983 N N . LEU A 1 120 ? -6.440 -0.274 3.180 1.00 98.00 120 LEU A N 1
ATOM 984 C CA . LEU A 1 120 ? -5.927 -0.959 4.368 1.00 98.00 120 LEU A CA 1
ATOM 985 C C . LEU A 1 120 ? -5.829 -0.011 5.565 1.00 98.00 120 LEU A C 1
ATOM 987 O O . LEU A 1 120 ? -6.279 -0.366 6.654 1.00 98.00 120 LEU A O 1
ATOM 991 N N . ASN A 1 121 ? -5.333 1.210 5.368 1.00 98.19 121 ASN A N 1
ATOM 992 C CA . ASN A 1 121 ? -5.274 2.220 6.424 1.00 98.19 121 ASN A CA 1
ATOM 993 C C . ASN A 1 121 ? -6.671 2.569 6.958 1.00 98.19 121 ASN A C 1
ATOM 995 O O . ASN A 1 121 ? -6.874 2.601 8.171 1.00 98.19 121 ASN A O 1
ATOM 999 N N . GLN A 1 122 ? -7.666 2.731 6.082 1.00 98.06 122 GLN A N 1
ATOM 1000 C CA . GLN A 1 122 ? -9.055 2.959 6.494 1.00 98.06 122 GLN A CA 1
ATOM 1001 C C . GLN A 1 122 ? -9.631 1.777 7.295 1.00 98.06 122 GLN A C 1
ATOM 1003 O O . GLN A 1 122 ? -10.404 1.974 8.237 1.00 98.06 122 GLN A O 1
ATOM 1008 N N . LEU A 1 123 ? -9.283 0.536 6.937 1.00 98.25 123 LEU A N 1
ATOM 1009 C CA . LEU A 1 123 ? -9.674 -0.653 7.701 1.00 98.25 123 LEU A CA 1
ATOM 1010 C C . LEU A 1 123 ? -9.019 -0.671 9.083 1.00 98.25 123 LEU A C 1
ATOM 1012 O O . LEU A 1 123 ? -9.722 -0.882 10.073 1.00 98.25 123 LEU A O 1
ATOM 1016 N N . ILE A 1 124 ? -7.714 -0.410 9.156 1.00 98.19 124 ILE A N 1
ATOM 1017 C CA . ILE A 1 124 ? -6.965 -0.323 10.415 1.00 98.19 124 ILE A CA 1
ATOM 1018 C C . ILE A 1 124 ? -7.602 0.718 11.331 1.00 98.19 124 ILE A C 1
ATOM 1020 O O . ILE A 1 124 ? -7.883 0.416 12.489 1.00 98.19 124 ILE A O 1
ATOM 1024 N N . GLU A 1 125 ? -7.903 1.905 10.813 1.00 98.31 125 GLU A N 1
ATOM 1025 C CA . GLU A 1 125 ? -8.467 2.984 11.621 1.00 98.31 125 GLU A CA 1
ATOM 1026 C C . GLU A 1 125 ? -9.878 2.648 12.122 1.00 98.31 125 GLU A C 1
ATOM 1028 O O . GLU A 1 125 ? -10.214 2.864 13.288 1.00 98.31 125 GLU A O 1
ATOM 1033 N N . ARG A 1 126 ? -10.692 1.990 11.288 1.00 98.19 126 ARG A N 1
ATOM 1034 C CA . ARG A 1 126 ? -12.003 1.473 11.705 1.00 98.19 126 ARG A CA 1
ATOM 1035 C C . ARG A 1 126 ? -11.876 0.429 12.817 1.00 98.19 126 ARG A C 1
ATOM 1037 O O . ARG A 1 126 ? -12.666 0.449 13.764 1.00 98.19 126 ARG A O 1
ATOM 1044 N N . HIS A 1 127 ? -10.904 -0.477 12.716 1.00 98.12 127 HIS A N 1
ATOM 1045 C CA . HIS A 1 127 ? -10.637 -1.476 13.751 1.00 98.12 127 HIS A CA 1
ATOM 1046 C C . HIS A 1 127 ? -10.140 -0.837 15.048 1.00 98.12 127 HIS A C 1
ATOM 1048 O O . HIS A 1 127 ? -10.660 -1.180 16.108 1.00 98.12 127 HIS A O 1
ATOM 1054 N N . ARG A 1 128 ? -9.227 0.136 14.971 1.00 98.19 128 ARG A N 1
ATOM 1055 C CA . ARG A 1 128 ? -8.751 0.911 16.127 1.00 98.19 128 ARG A CA 1
ATOM 1056 C C . ARG A 1 128 ? -9.884 1.660 16.813 1.00 98.19 128 ARG A C 1
ATOM 1058 O O . ARG A 1 128 ? -10.033 1.548 18.023 1.00 98.19 128 ARG A O 1
ATOM 1065 N N . SER A 1 129 ? -10.740 2.343 16.053 1.00 98.19 129 SER A N 1
ATOM 1066 C CA . SER A 1 129 ? -11.908 3.040 16.604 1.00 98.19 129 SER A CA 1
ATOM 1067 C C . SER A 1 129 ? -12.876 2.074 17.296 1.00 98.19 129 SER A C 1
ATOM 1069 O O . SER A 1 129 ? -13.377 2.356 18.385 1.00 98.19 129 SER A O 1
ATOM 1071 N N . ARG A 1 130 ? -13.126 0.902 16.697 1.00 98.12 130 ARG A N 1
ATOM 1072 C CA . ARG A 1 130 ? -13.971 -0.134 17.305 1.00 9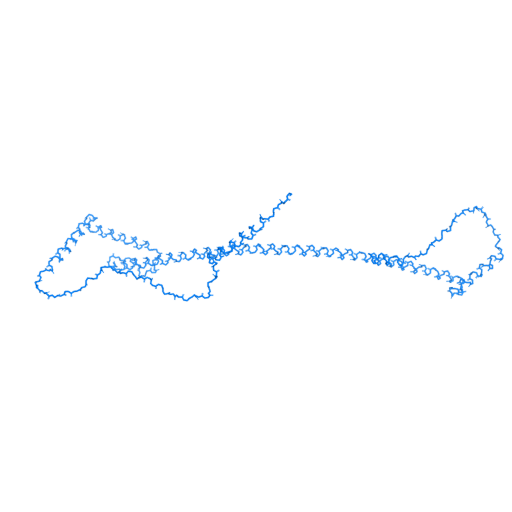8.12 130 ARG A CA 1
ATOM 1073 C C . ARG A 1 130 ? -13.356 -0.686 18.590 1.00 98.12 130 ARG A C 1
ATOM 1075 O O . ARG A 1 130 ? -14.085 -0.869 19.560 1.00 98.12 130 ARG A O 1
ATOM 1082 N N . GLN A 1 131 ? -12.051 -0.947 18.585 1.00 98.00 131 GLN A N 1
ATOM 1083 C CA . GLN A 1 131 ? -11.319 -1.413 19.756 1.00 98.00 131 GLN A CA 1
ATOM 1084 C C . GLN A 1 131 ? -11.374 -0.372 20.876 1.00 98.00 131 GLN A C 1
ATOM 1086 O O . GLN A 1 131 ? -11.805 -0.704 21.971 1.00 98.00 131 GLN A O 1
ATOM 1091 N N . LEU A 1 132 ? -11.063 0.892 20.580 1.00 98.25 132 LEU A N 1
ATOM 1092 C CA . LEU A 1 132 ? -11.099 1.982 21.555 1.00 98.25 132 LEU A CA 1
ATOM 1093 C C . LEU A 1 132 ? -12.478 2.115 22.216 1.00 98.25 132 LEU A C 1
ATOM 1095 O O . LEU A 1 132 ? -12.572 2.253 23.433 1.00 98.25 132 LEU A O 1
ATOM 1099 N N . LYS A 1 133 ? -13.560 2.023 21.431 1.00 97.94 133 LYS A N 1
ATOM 1100 C CA . LYS A 1 133 ? -14.932 2.033 21.965 1.00 97.94 133 LYS A CA 1
ATOM 1101 C C . LYS A 1 133 ? -15.194 0.845 22.887 1.00 97.94 133 LYS A C 1
ATOM 1103 O O . LYS A 1 133 ? -15.727 1.037 23.972 1.00 97.94 133 LYS A O 1
ATOM 1108 N N . ALA A 1 134 ? -14.817 -0.363 22.470 1.00 97.88 134 ALA A N 1
ATOM 1109 C CA . ALA A 1 134 ? -14.990 -1.561 23.287 1.00 97.88 134 ALA A CA 1
ATOM 1110 C C . ALA A 1 134 ? -14.176 -1.489 24.589 1.00 97.88 134 ALA A C 1
ATOM 1112 O O . ALA A 1 134 ? -14.702 -1.832 25.642 1.00 97.88 134 ALA A O 1
ATOM 1113 N N . ASP A 1 135 ? -12.941 -0.990 24.532 1.00 98.06 135 ASP A N 1
ATOM 1114 C CA . ASP A 1 135 ? -12.080 -0.808 25.701 1.00 98.06 135 ASP A CA 1
ATOM 1115 C C . ASP A 1 135 ? -12.642 0.245 26.660 1.00 98.06 135 ASP A C 1
ATOM 1117 O O . ASP A 1 135 ? -12.645 0.029 27.869 1.00 98.06 135 ASP A O 1
ATOM 1121 N N . THR A 1 136 ? -13.200 1.338 26.130 1.00 98.06 136 THR A N 1
ATOM 1122 C CA . THR A 1 136 ? -13.861 2.373 26.941 1.00 98.06 136 THR A CA 1
ATOM 1123 C C . THR A 1 136 ? -15.088 1.811 27.663 1.00 98.06 136 THR A C 1
ATOM 1125 O O . THR A 1 136 ? -15.263 2.035 28.858 1.00 98.06 136 THR A O 1
ATOM 1128 N N . GLU A 1 137 ? -15.941 1.054 26.967 1.00 97.88 137 GLU A N 1
ATOM 1129 C CA . GLU A 1 137 ? -17.103 0.411 27.595 1.00 97.88 137 GLU A CA 1
ATOM 1130 C C . GLU A 1 137 ? -16.686 -0.671 28.602 1.00 97.88 137 GLU A C 1
ATOM 1132 O O . GLU A 1 137 ? -17.268 -0.765 29.682 1.00 97.88 137 GLU A O 1
ATOM 1137 N N . ARG A 1 138 ? -15.637 -1.448 28.299 1.00 97.56 138 ARG A N 1
ATOM 1138 C CA . ARG A 1 138 ? -15.062 -2.431 29.228 1.00 97.56 138 ARG A CA 1
ATOM 1139 C C . ARG A 1 138 ? -14.578 -1.756 30.508 1.00 97.56 138 ARG A C 1
ATOM 1141 O O . ARG A 1 138 ? -14.883 -2.246 31.590 1.00 97.56 138 ARG A O 1
ATOM 1148 N N . GLN A 1 139 ? -13.867 -0.638 30.384 1.00 97.88 139 GLN A N 1
ATOM 1149 C CA . GLN A 1 139 ? -13.366 0.119 31.525 1.00 97.88 139 GLN A CA 1
ATOM 1150 C C . GLN A 1 139 ? -14.510 0.644 32.402 1.00 97.88 139 GLN A C 1
ATOM 1152 O O . GLN A 1 139 ? -14.454 0.481 33.614 1.00 97.88 139 GLN A O 1
ATOM 1157 N N . LYS A 1 140 ? -15.589 1.179 31.813 1.00 97.06 140 LYS A N 1
ATOM 1158 C CA . LYS A 1 140 ? -16.773 1.615 32.580 1.00 97.06 140 LYS A CA 1
ATOM 1159 C C . LYS A 1 140 ? -17.397 0.476 33.391 1.00 97.06 140 LYS A C 1
ATOM 1161 O O . LYS A 1 140 ? -17.791 0.675 34.536 1.00 97.06 140 LYS A O 1
ATOM 1166 N N . VAL A 1 141 ? -17.505 -0.717 32.800 1.00 96.12 141 VAL A N 1
ATOM 1167 C CA . VAL A 1 141 ? -18.033 -1.901 33.501 1.00 96.12 141 VAL A CA 1
ATOM 1168 C C . VAL A 1 141 ? -17.088 -2.341 34.619 1.00 96.12 141 VAL A C 1
ATOM 1170 O O . VAL A 1 141 ? -17.552 -2.700 35.697 1.00 96.12 141 VAL A O 1
ATOM 1173 N N . GLU A 1 142 ? -15.777 -2.299 34.386 1.00 94.75 142 GLU A N 1
ATOM 1174 C CA . GLU A 1 142 ? -14.758 -2.632 35.386 1.00 94.75 142 GLU A CA 1
ATOM 1175 C C . GLU A 1 142 ? -14.785 -1.659 36.576 1.00 94.75 142 GLU A C 1
ATOM 1177 O O . GLU A 1 142 ? -14.804 -2.100 37.725 1.00 94.75 142 GLU A O 1
ATOM 1182 N N . GLU A 1 143 ? -14.900 -0.355 36.316 1.00 95.12 143 GLU A N 1
ATOM 1183 C CA . GLU A 1 143 ? -15.068 0.682 37.342 1.00 95.12 143 GLU A CA 1
ATOM 1184 C C . GLU A 1 143 ? -16.342 0.453 38.171 1.00 95.12 143 GLU A C 1
ATOM 1186 O O . GLU A 1 143 ? -16.288 0.449 39.403 1.00 95.12 143 GLU A O 1
ATOM 1191 N N . LEU A 1 144 ? -17.474 0.169 37.514 1.00 95.00 144 LEU A N 1
ATOM 1192 C CA . LEU A 1 144 ? -18.732 -0.144 38.197 1.00 95.00 144 LEU A CA 1
ATOM 1193 C C . LEU A 1 144 ? -18.622 -1.420 39.045 1.00 95.00 144 LEU A C 1
ATOM 1195 O O . LEU A 1 144 ? -19.105 -1.463 40.176 1.00 95.00 144 LEU A O 1
ATOM 1199 N N . LEU A 1 145 ? -17.976 -2.470 38.532 1.00 92.88 145 LEU A N 1
ATOM 1200 C CA . LEU A 1 145 ? -17.750 -3.703 39.289 1.00 92.88 145 LEU A CA 1
ATOM 1201 C C . LEU A 1 145 ? -16.869 -3.458 40.513 1.00 92.88 145 LEU A C 1
ATOM 1203 O O . LEU A 1 145 ? -17.124 -4.040 41.569 1.00 92.88 145 LEU A O 1
ATOM 1207 N N . GLN A 1 146 ? -15.866 -2.590 40.408 1.00 91.88 146 GLN A N 1
ATOM 1208 C CA . GLN A 1 146 ? -15.017 -2.221 41.534 1.00 91.88 146 GLN A CA 1
ATOM 1209 C C . GLN A 1 146 ? -15.785 -1.407 42.587 1.00 91.88 146 GLN A C 1
ATOM 1211 O O . GLN A 1 146 ? -15.606 -1.634 43.789 1.00 91.88 146 GLN A O 1
ATOM 1216 N N . GLU A 1 147 ? -16.683 -0.514 42.165 1.00 93.31 147 GLU A N 1
ATOM 1217 C CA . GLU A 1 147 ? -17.593 0.212 43.057 1.00 93.31 147 GLU A CA 1
ATOM 1218 C C . GLU A 1 147 ? -18.546 -0.748 43.788 1.00 93.31 147 GLU A C 1
ATOM 1220 O O . GLU A 1 147 ? -18.647 -0.712 45.019 1.00 93.31 147 GLU A O 1
ATOM 1225 N N . ILE A 1 148 ? -19.181 -1.673 43.062 1.00 92.88 148 ILE A N 1
ATOM 1226 C CA . ILE A 1 148 ? -20.037 -2.722 43.641 1.00 92.88 148 ILE A CA 1
ATOM 1227 C C . ILE A 1 148 ? -19.238 -3.582 44.629 1.00 92.88 148 ILE A C 1
ATOM 1229 O O . ILE A 1 148 ? -19.687 -3.836 45.744 1.00 92.88 148 ILE A O 1
ATOM 1233 N N . THR A 1 149 ? -18.025 -3.992 44.264 1.00 91.19 149 THR A N 1
ATOM 1234 C CA . THR A 1 149 ? -17.154 -4.793 45.138 1.00 91.19 149 THR A CA 1
ATOM 1235 C C . THR A 1 149 ? -16.828 -4.045 46.427 1.00 91.19 149 THR A C 1
ATOM 1237 O O . THR A 1 149 ? -16.929 -4.606 47.515 1.00 91.19 149 THR A O 1
ATOM 1240 N N . THR A 1 150 ? -16.495 -2.758 46.324 1.00 90.25 150 THR A N 1
ATOM 1241 C CA . THR A 1 150 ? -16.158 -1.918 47.479 1.00 90.25 150 THR A CA 1
ATOM 1242 C C . THR A 1 150 ? -17.371 -1.700 48.383 1.00 90.25 150 THR A C 1
ATOM 1244 O O . THR A 1 150 ? -17.260 -1.796 49.605 1.00 90.25 150 THR A O 1
ATOM 1247 N N . THR A 1 151 ? -18.542 -1.426 47.805 1.00 90.94 151 THR A N 1
ATOM 1248 C CA . THR A 1 151 ? -19.785 -1.219 48.566 1.00 90.94 151 THR A CA 1
ATOM 1249 C C . THR A 1 151 ? -20.231 -2.491 49.277 1.00 90.94 151 THR A C 1
ATOM 1251 O O . THR A 1 151 ? -20.491 -2.441 50.480 1.00 90.94 151 THR A O 1
ATOM 1254 N N . LEU A 1 152 ? -20.239 -3.636 48.591 1.00 89.38 152 LEU A N 1
ATOM 1255 C CA . LEU A 1 152 ? -20.528 -4.929 49.210 1.00 89.38 152 LEU A CA 1
ATOM 1256 C C . LEU A 1 152 ? -19.513 -5.252 50.309 1.00 89.38 152 LEU A C 1
ATOM 1258 O O . LEU A 1 152 ? -19.907 -5.643 51.406 1.00 89.38 152 LEU A O 1
ATOM 1262 N N . TRP A 1 153 ? -18.215 -5.040 50.065 1.00 88.75 153 TRP A N 1
ATOM 1263 C CA . TRP A 1 153 ? -17.184 -5.294 51.076 1.00 88.75 153 TRP A CA 1
ATOM 1264 C C . TRP A 1 153 ? -17.395 -4.424 52.312 1.00 88.75 153 TRP A C 1
ATOM 1266 O O . TRP A 1 153 ? -17.321 -4.929 53.428 1.00 88.75 153 TRP A O 1
ATOM 1276 N N . ASN A 1 154 ? -17.750 -3.148 52.136 1.00 88.75 154 ASN A N 1
ATOM 1277 C CA . ASN A 1 154 ? -18.088 -2.258 53.246 1.00 88.75 154 ASN A CA 1
ATOM 1278 C C . ASN A 1 154 ? -19.287 -2.765 54.058 1.00 88.75 154 ASN A C 1
ATOM 1280 O O . ASN A 1 154 ? -19.278 -2.645 55.284 1.00 88.75 154 ASN A O 1
ATOM 1284 N N . VAL A 1 155 ? -20.307 -3.325 53.400 1.00 87.38 155 VAL A N 1
ATOM 1285 C CA . VAL A 1 155 ? -21.449 -3.953 54.080 1.00 87.38 155 VAL A CA 1
ATOM 1286 C C . VAL A 1 155 ? -20.974 -5.164 54.878 1.00 87.38 155 VAL A C 1
ATOM 1288 O O . VAL A 1 155 ? -21.181 -5.197 56.088 1.00 87.38 155 VAL A O 1
ATOM 1291 N N . CYS A 1 156 ? -20.264 -6.107 54.259 1.00 85.81 156 CYS A N 1
ATOM 1292 C CA . CYS A 1 156 ? -19.756 -7.294 54.954 1.00 85.81 156 CYS A CA 1
ATOM 1293 C C . CYS A 1 156 ? -18.821 -6.943 56.111 1.00 85.81 156 CYS A C 1
ATOM 1295 O O . CYS A 1 156 ? -18.876 -7.567 57.166 1.00 85.81 156 CYS A O 1
ATOM 1297 N N . ASN A 1 157 ? -18.007 -5.902 55.952 1.00 85.25 157 ASN A N 1
ATOM 1298 C CA . ASN A 1 157 ? -17.101 -5.428 56.984 1.00 85.25 157 ASN A CA 1
ATOM 1299 C C . ASN A 1 157 ? -17.842 -4.874 58.214 1.00 85.25 157 ASN A C 1
ATOM 1301 O O . ASN A 1 157 ? -17.352 -5.008 59.332 1.00 85.25 157 ASN A O 1
ATOM 1305 N N . 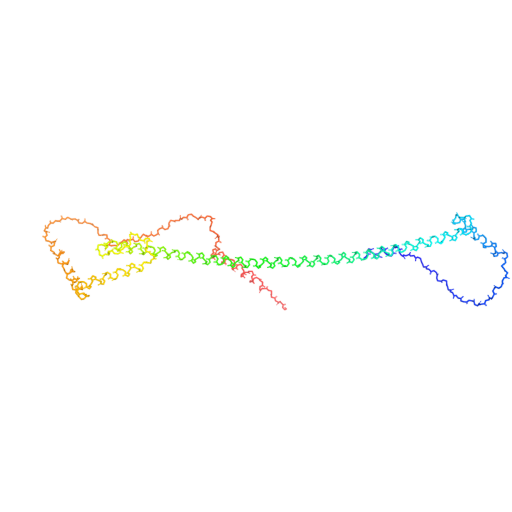LYS A 1 158 ? -19.038 -4.289 58.043 1.00 86.31 158 LYS A N 1
ATOM 1306 C CA . LYS A 1 158 ? -19.899 -3.886 59.174 1.00 86.31 158 LYS A CA 1
ATOM 1307 C C . LYS A 1 158 ? -20.459 -5.080 59.945 1.00 86.31 158 LYS A C 1
ATOM 1309 O O . LYS A 1 158 ? -20.764 -4.934 61.121 1.00 86.31 158 LYS A O 1
ATOM 1314 N N . PHE A 1 159 ? -20.571 -6.234 59.296 1.00 82.38 159 PHE A N 1
ATOM 1315 C CA . PHE A 1 159 ? -21.026 -7.489 59.892 1.00 82.38 159 PHE A CA 1
ATOM 1316 C C . PHE A 1 159 ? -19.866 -8.456 60.155 1.00 82.38 159 PHE A C 1
ATOM 1318 O O . PHE A 1 159 ? -20.081 -9.663 60.209 1.00 82.38 159 PHE A O 1
ATOM 1325 N N . ARG A 1 160 ? -18.633 -7.953 60.319 1.00 81.25 160 ARG A N 1
ATOM 1326 C CA . ARG A 1 160 ? -17.434 -8.790 60.488 1.00 81.25 160 ARG A CA 1
ATOM 1327 C C . ARG A 1 160 ? -17.547 -9.766 61.661 1.00 81.25 160 ARG A C 1
ATOM 1329 O O . ARG A 1 160 ? -17.108 -10.895 61.519 1.00 81.25 160 ARG A O 1
ATOM 1336 N N . ASP A 1 161 ? -18.198 -9.366 62.750 1.00 77.56 161 ASP A N 1
ATOM 1337 C CA . ASP A 1 161 ? -18.416 -10.222 63.929 1.00 77.56 161 ASP A CA 1
ATOM 1338 C C . ASP A 1 161 ? -19.296 -11.453 63.633 1.00 77.56 161 ASP A C 1
ATOM 1340 O O . ASP A 1 161 ? -19.338 -12.400 64.409 1.00 77.56 161 ASP A O 1
ATOM 1344 N N . VAL A 1 162 ? -20.021 -11.426 62.512 1.00 75.88 162 VAL A N 1
ATOM 1345 C CA . VAL A 1 162 ? -20.887 -12.506 62.016 1.00 75.88 162 VAL A CA 1
ATOM 1346 C C . VAL A 1 162 ? -20.265 -13.192 60.782 1.00 75.88 162 VAL A C 1
ATOM 1348 O O . VAL A 1 162 ? -20.570 -14.344 60.461 1.00 75.88 162 VAL A O 1
ATOM 1351 N N . MET A 1 163 ? -19.372 -12.484 60.086 1.00 71.88 163 MET A N 1
ATOM 1352 C CA . MET A 1 163 ? -18.732 -12.857 58.825 1.00 71.88 163 MET A CA 1
ATOM 1353 C C . MET A 1 163 ? -17.231 -13.113 59.053 1.00 71.88 163 MET A C 1
ATOM 1355 O O . MET A 1 163 ? -16.384 -12.325 58.630 1.00 71.88 163 MET A O 1
ATOM 1359 N N . ASP A 1 164 ? -16.898 -14.227 59.713 1.00 68.00 164 ASP A N 1
ATOM 1360 C CA . ASP A 1 164 ? -15.524 -14.576 60.130 1.00 68.00 164 ASP A CA 1
ATOM 1361 C C . ASP A 1 164 ? -14.522 -14.789 58.970 1.00 68.00 164 ASP A C 1
ATOM 1363 O O . ASP A 1 164 ? -13.309 -14.783 59.181 1.00 68.00 164 ASP A O 1
ATOM 1367 N N . THR A 1 165 ? -14.999 -14.988 57.735 1.00 69.25 165 THR A N 1
ATOM 1368 C CA . THR A 1 165 ? -14.196 -15.404 56.564 1.00 69.25 165 THR A CA 1
ATOM 1369 C C . THR A 1 165 ? -13.914 -14.287 55.550 1.00 69.25 165 THR A C 1
ATOM 1371 O O . THR A 1 165 ? -13.525 -14.565 54.414 1.00 69.25 165 THR A O 1
ATOM 1374 N N . LEU A 1 166 ? -14.093 -13.014 55.921 1.00 72.44 166 LEU A N 1
ATOM 1375 C CA . LEU A 1 166 ? -13.944 -11.901 54.977 1.00 72.44 166 LEU A CA 1
ATOM 1376 C C . LEU A 1 166 ? -12.464 -11.580 54.641 1.00 72.44 166 LEU A C 1
ATOM 1378 O O . LEU A 1 166 ? -11.649 -11.448 55.559 1.00 72.44 166 LEU A O 1
ATOM 1382 N N . PRO A 1 167 ? -12.110 -11.361 53.354 1.00 71.31 167 PRO A N 1
ATOM 1383 C CA . PRO A 1 167 ? -10.796 -10.850 52.956 1.00 71.31 167 PRO A CA 1
ATOM 1384 C C . PRO A 1 167 ? -10.469 -9.500 53.604 1.00 71.31 167 PRO A C 1
ATOM 1386 O O . PRO A 1 167 ? -11.356 -8.664 53.829 1.00 71.31 167 PRO A O 1
ATOM 1389 N N . LYS A 1 168 ? -9.180 -9.274 53.891 1.00 71.12 168 LYS A N 1
ATOM 1390 C CA . LYS A 1 168 ? -8.722 -8.077 54.617 1.00 71.12 168 LYS A CA 1
ATOM 1391 C C . LYS A 1 168 ? -8.859 -6.812 53.783 1.00 71.12 168 LYS A C 1
ATOM 1393 O O . LYS A 1 168 ? -9.163 -5.772 54.362 1.00 71.12 168 LYS A O 1
ATOM 1398 N N . ASP A 1 169 ? -8.695 -6.931 52.466 1.00 73.38 169 ASP A N 1
ATOM 1399 C CA . ASP A 1 169 ? -8.801 -5.820 51.529 1.00 73.38 169 ASP A CA 1
ATOM 1400 C C . ASP A 1 169 ? -9.817 -6.098 50.407 1.00 73.38 169 ASP A C 1
ATOM 1402 O O . ASP A 1 169 ? -9.841 -7.193 49.839 1.00 73.38 169 ASP A O 1
ATOM 1406 N N . PRO A 1 170 ? -10.598 -5.085 49.984 1.00 71.94 170 PRO A N 1
ATOM 1407 C CA . PRO A 1 170 ? -11.554 -5.217 48.881 1.00 71.94 170 PRO A CA 1
ATOM 1408 C C . PRO A 1 170 ? -10.877 -5.505 47.532 1.00 71.94 170 PRO A C 1
ATOM 1410 O O . PRO A 1 170 ? -11.522 -5.998 46.614 1.00 71.94 170 PRO A O 1
ATOM 1413 N N . LYS A 1 171 ? -9.572 -5.224 47.404 1.00 73.81 171 LYS A N 1
ATOM 1414 C CA . LYS A 1 171 ? -8.774 -5.489 46.194 1.00 73.81 171 LYS A CA 1
ATOM 1415 C C . LYS A 1 171 ? -8.444 -6.970 45.991 1.00 73.81 171 LYS A C 1
ATOM 1417 O O . LYS A 1 171 ? -8.064 -7.354 44.892 1.00 73.81 171 LYS A O 1
ATOM 1422 N N . GLU A 1 172 ? -8.561 -7.785 47.037 1.00 76.06 172 GLU A N 1
ATOM 1423 C CA . GLU A 1 172 ? -8.345 -9.235 46.962 1.00 76.06 172 GLU A CA 1
ATOM 1424 C C . GLU A 1 172 ? -9.562 -9.957 46.355 1.00 76.06 172 GLU A C 1
ATOM 1426 O O . GLU A 1 172 ? -9.462 -11.110 45.934 1.00 76.06 172 GLU A O 1
ATOM 1431 N N . ILE A 1 173 ? -10.707 -9.268 46.266 1.00 76.75 173 ILE A N 1
ATOM 1432 C CA . ILE A 1 173 ? -11.952 -9.805 45.722 1.00 76.75 173 ILE A CA 1
ATOM 1433 C C . ILE A 1 173 ? -11.935 -9.657 44.201 1.00 76.75 173 ILE A C 1
ATOM 1435 O O . ILE A 1 173 ? -12.124 -8.571 43.660 1.00 76.75 173 ILE A O 1
ATOM 1439 N N . GLN A 1 174 ? -11.730 -10.777 43.505 1.00 73.94 174 GLN A N 1
ATOM 1440 C CA . GLN A 1 174 ? -11.725 -10.812 42.037 1.00 73.94 174 GLN A CA 1
ATOM 1441 C C . GLN A 1 174 ? -13.131 -10.711 41.433 1.00 73.94 174 GLN A C 1
ATOM 1443 O O . GLN A 1 174 ? -13.286 -10.242 40.309 1.00 73.94 174 GLN A O 1
ATOM 1448 N N . GLN A 1 175 ? -14.155 -11.181 42.152 1.00 81.88 175 GLN A N 1
ATOM 1449 C CA . GLN A 1 175 ? -15.535 -11.198 41.675 1.00 81.88 175 GLN A CA 1
ATOM 1450 C C . GLN A 1 175 ? -16.502 -10.812 42.803 1.00 81.88 175 GLN A C 1
ATOM 1452 O O . GLN A 1 175 ? -16.595 -11.552 43.784 1.00 81.88 175 GLN A O 1
ATOM 1457 N N . PRO A 1 176 ? -17.281 -9.720 42.665 1.00 85.00 176 PRO A N 1
ATOM 1458 C CA . PRO A 1 176 ? -18.230 -9.297 43.699 1.00 85.00 176 PRO A CA 1
ATOM 1459 C C . PRO A 1 176 ? -19.308 -10.342 44.029 1.00 85.00 176 PRO A C 1
ATOM 1461 O O . PRO A 1 176 ? -19.832 -10.347 45.139 1.00 85.00 176 PRO A O 1
ATOM 1464 N N . LEU A 1 177 ? -19.604 -11.263 43.104 1.00 87.06 177 LEU A N 1
ATOM 1465 C CA . LEU A 1 177 ? -20.529 -12.385 43.317 1.00 87.06 177 LEU A CA 1
ATOM 1466 C C . LEU A 1 177 ? -20.131 -13.273 44.501 1.00 87.06 177 LEU A C 1
ATOM 1468 O O . LEU A 1 177 ? -20.995 -13.646 45.284 1.00 87.06 177 LEU A O 1
ATOM 1472 N N . GLN A 1 178 ? -18.832 -13.518 44.698 1.00 85.12 178 GLN A N 1
ATOM 1473 C CA . GLN A 1 178 ? -18.340 -14.334 45.816 1.00 85.12 178 GLN A CA 1
ATOM 1474 C C . GLN A 1 178 ? -18.745 -13.745 47.168 1.00 85.12 178 GLN A C 1
ATOM 1476 O O . GLN A 1 178 ? -18.979 -14.467 48.133 1.00 85.12 178 GLN A O 1
ATOM 1481 N N . LEU A 1 179 ? -18.843 -12.417 47.232 1.00 84.50 179 LEU A N 1
ATOM 1482 C CA . LEU A 1 179 ? -19.225 -11.728 48.447 1.00 84.50 179 LEU A CA 1
ATOM 1483 C C . LEU A 1 179 ? -20.731 -11.818 48.711 1.00 84.50 179 LEU A C 1
ATOM 1485 O O . LEU A 1 179 ? -21.137 -11.968 49.860 1.00 84.50 179 LEU A O 1
ATOM 1489 N N . ILE A 1 180 ? -21.543 -11.778 47.653 1.00 87.62 180 ILE A N 1
ATOM 1490 C CA . ILE A 1 180 ? -22.992 -11.999 47.732 1.00 87.62 180 ILE A CA 1
ATOM 1491 C C . ILE A 1 180 ? -23.283 -13.437 48.168 1.00 87.62 180 ILE A C 1
ATOM 1493 O O . ILE A 1 180 ? -24.103 -13.649 49.058 1.00 87.62 180 ILE A O 1
ATOM 1497 N N . ASP A 1 181 ? -22.589 -14.415 47.587 1.00 88.06 181 ASP A N 1
ATOM 1498 C CA . ASP A 1 181 ? -22.750 -15.827 47.938 1.00 88.06 181 ASP A CA 1
ATOM 1499 C C . ASP A 1 181 ? -22.395 -16.070 49.408 1.00 88.06 181 ASP A C 1
ATOM 1501 O O . ASP A 1 181 ? -23.169 -16.696 50.133 1.00 88.06 181 ASP A O 1
ATOM 1505 N N . LEU A 1 182 ? -21.295 -15.475 49.883 1.00 86.69 182 LEU A N 1
ATOM 1506 C CA . LEU A 1 182 ? -20.904 -15.542 51.290 1.00 86.69 182 LEU A CA 1
ATOM 1507 C C . LEU A 1 182 ? -21.964 -14.919 52.213 1.00 86.69 182 LEU A C 1
ATOM 1509 O O . LEU A 1 182 ? -22.289 -15.487 53.256 1.00 86.69 182 LEU A O 1
ATOM 1513 N N . MET A 1 183 ? -22.524 -13.761 51.843 1.00 85.50 183 MET A N 1
ATOM 1514 C CA . MET A 1 183 ? -23.610 -13.133 52.606 1.00 85.50 183 MET A CA 1
ATOM 1515 C C . MET A 1 183 ? -24.855 -14.020 52.659 1.00 85.50 183 MET A C 1
ATOM 1517 O O . MET A 1 183 ? -25.460 -14.153 53.722 1.00 85.50 183 MET A O 1
ATOM 1521 N N . ASN A 1 184 ? -25.231 -14.634 51.538 1.00 88.81 184 ASN A N 1
ATOM 1522 C CA . ASN A 1 184 ? -26.397 -15.509 51.452 1.00 88.81 184 ASN A CA 1
ATOM 1523 C C . ASN A 1 184 ? -26.217 -16.780 52.285 1.00 88.81 184 ASN A C 1
ATOM 1525 O O . ASN A 1 184 ? -27.124 -17.154 53.030 1.00 88.81 184 ASN A O 1
ATOM 1529 N N . GLU A 1 185 ? -25.050 -17.422 52.212 1.00 89.25 185 GLU A N 1
ATOM 1530 C CA . GLU A 1 185 ? -24.724 -18.595 53.029 1.00 89.25 185 GLU A CA 1
ATOM 1531 C C . GLU A 1 185 ? -24.829 -18.259 54.520 1.00 89.25 185 GLU A C 1
ATOM 1533 O O . GLU A 1 185 ? -25.422 -19.008 55.308 1.00 89.25 185 GLU A O 1
ATOM 1538 N N . ARG A 1 186 ? -24.315 -17.086 54.914 1.00 87.44 186 ARG A N 1
ATOM 1539 C CA . ARG A 1 186 ? -24.333 -16.678 56.316 1.00 87.44 186 ARG A CA 1
ATOM 1540 C C . ARG A 1 186 ? -25.703 -16.254 56.810 1.00 87.44 186 ARG A C 1
ATOM 1542 O O . ARG A 1 186 ? -26.093 -16.675 57.895 1.00 87.44 186 ARG A O 1
ATOM 1549 N N . ALA A 1 187 ? -26.467 -15.522 56.006 1.00 87.19 187 ALA A N 1
ATOM 1550 C CA . ALA A 1 187 ? -27.863 -15.220 56.303 1.00 87.19 187 ALA A CA 1
ATOM 1551 C C . ALA A 1 187 ? -28.687 -16.505 56.482 1.00 87.19 187 ALA A C 1
ATOM 1553 O O . ALA A 1 187 ? -29.423 -16.627 57.459 1.00 87.19 187 ALA A O 1
ATOM 1554 N N . THR A 1 188 ? -28.497 -17.492 55.602 1.00 89.75 188 THR A N 1
ATOM 1555 C CA . THR A 1 188 ? -29.176 -18.796 55.692 1.00 89.75 188 THR A CA 1
ATOM 1556 C C . THR A 1 188 ? -28.794 -19.526 56.980 1.00 89.75 188 THR A C 1
ATOM 1558 O O . THR A 1 188 ? -29.674 -19.956 57.720 1.00 89.75 188 THR A O 1
ATOM 1561 N N . SER A 1 189 ? -27.501 -19.561 57.319 1.00 88.00 189 SER A N 1
ATOM 1562 C CA . SER A 1 189 ? -27.009 -20.172 58.564 1.00 88.00 189 SER A CA 1
ATOM 1563 C C . SER A 1 189 ? -27.618 -19.527 59.820 1.00 88.00 189 SER A C 1
ATOM 1565 O O . SER A 1 189 ? -27.952 -20.221 60.778 1.00 88.00 189 SER A O 1
ATOM 1567 N N . ILE A 1 190 ? -27.775 -18.197 59.833 1.00 86.88 190 ILE A N 1
ATOM 1568 C CA . ILE A 1 190 ? -28.387 -17.463 60.955 1.00 86.88 190 ILE A CA 1
ATOM 1569 C C . ILE A 1 190 ? -29.875 -17.799 61.074 1.00 86.88 190 ILE A C 1
ATOM 1571 O O . ILE A 1 190 ? -30.355 -18.064 62.174 1.00 86.88 190 ILE A O 1
ATOM 1575 N N . VAL A 1 191 ? -30.605 -17.811 59.956 1.00 89.50 191 VAL A N 1
ATOM 1576 C CA . VAL A 1 191 ? -32.034 -18.164 59.929 1.00 89.50 191 VAL A CA 1
ATOM 1577 C C . VAL A 1 191 ? -32.249 -19.598 60.417 1.00 89.50 191 VAL A C 1
ATOM 1579 O O . VAL A 1 191 ? -33.147 -19.853 61.218 1.00 89.50 191 VAL A O 1
ATOM 1582 N N . GLU A 1 192 ? -31.400 -20.533 59.998 1.00 91.88 192 GLU A N 1
ATOM 1583 C CA . GLU A 1 192 ? -31.434 -21.914 60.484 1.00 91.88 192 GLU A CA 1
ATOM 1584 C C . GLU A 1 192 ? -31.145 -22.001 61.988 1.00 91.88 192 GLU A C 1
ATOM 1586 O O . GLU A 1 192 ? -31.887 -22.666 62.713 1.00 91.88 192 GLU A O 1
ATOM 1591 N N . ALA A 1 193 ? -30.135 -21.279 62.488 1.00 87.56 193 ALA A N 1
ATOM 1592 C CA . ALA A 1 193 ? -29.805 -21.236 63.915 1.00 87.56 193 ALA A CA 1
ATOM 1593 C C . ALA A 1 193 ? -30.938 -20.654 64.784 1.00 87.56 193 ALA A C 1
ATOM 1595 O O . ALA A 1 193 ? -31.090 -21.045 65.942 1.00 87.56 193 ALA A O 1
ATOM 1596 N N . LEU A 1 194 ? -31.764 -19.765 64.226 1.00 87.31 194 LEU A N 1
ATOM 1597 C CA . LEU A 1 194 ? -32.962 -19.224 64.881 1.00 87.31 194 LEU A CA 1
ATOM 1598 C C . LEU A 1 194 ? -34.146 -20.207 64.901 1.00 87.31 194 LEU A C 1
ATOM 1600 O O . LEU A 1 194 ? -35.156 -19.930 65.547 1.00 87.31 194 LEU A O 1
ATOM 1604 N N . GLY A 1 195 ? -34.017 -21.375 64.266 1.00 87.44 195 GLY A N 1
ATOM 1605 C CA . GLY A 1 195 ? -35.048 -22.412 64.205 1.00 87.44 195 GLY A CA 1
ATOM 1606 C C . GLY A 1 195 ? -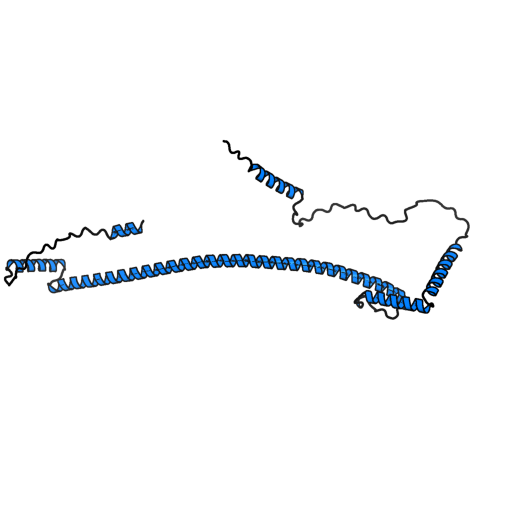35.811 -22.457 62.882 1.00 87.44 195 GLY A C 1
ATOM 1607 O O . GLY A 1 195 ? -36.905 -23.017 62.838 1.00 87.44 195 GLY A O 1
ATOM 1608 N N . GLY A 1 196 ? -35.241 -21.891 61.818 1.00 90.94 196 GLY A N 1
ATOM 1609 C CA . GLY A 1 196 ? -35.815 -21.887 60.477 1.00 90.94 196 GLY A CA 1
ATOM 1610 C C . GLY A 1 196 ? -36.556 -20.590 60.127 1.00 90.94 196 GLY A C 1
ATOM 1611 O O . GLY A 1 196 ? -36.704 -19.694 60.962 1.00 90.94 196 GLY A O 1
ATOM 1612 N N . PRO A 1 197 ? -37.023 -20.472 58.872 1.00 88.75 197 PRO A N 1
ATOM 1613 C CA . PRO A 1 197 ? -37.591 -19.235 58.335 1.00 88.75 197 PRO A CA 1
ATOM 1614 C C . PRO A 1 197 ? -38.854 -18.776 59.074 1.00 88.75 197 PRO A C 1
ATOM 1616 O O . PRO A 1 197 ? -39.011 -17.580 59.305 1.00 88.75 197 PRO A O 1
ATOM 1619 N N . ASP A 1 198 ? -39.707 -19.709 59.505 1.00 89.25 198 ASP A N 1
ATOM 1620 C CA . ASP A 1 198 ? -40.954 -19.389 60.212 1.00 89.25 198 ASP A CA 1
ATOM 1621 C C . ASP A 1 198 ? -40.679 -18.714 61.562 1.00 89.25 198 ASP A C 1
ATOM 1623 O O . ASP A 1 198 ? -41.298 -17.710 61.909 1.00 89.25 198 ASP A O 1
ATOM 1627 N N . LYS A 1 199 ? -39.677 -19.215 62.293 1.00 87.94 199 LYS A N 1
ATOM 1628 C CA . LYS A 1 199 ? -39.292 -18.675 63.599 1.00 87.94 199 LYS A CA 1
ATOM 1629 C C . LYS A 1 199 ? -38.527 -17.356 63.485 1.00 87.94 199 LYS A C 1
ATOM 1631 O O . LYS A 1 199 ? -38.673 -16.479 64.328 1.00 87.94 199 LYS A O 1
ATOM 1636 N N . TYR A 1 200 ? -37.750 -17.180 62.416 1.00 88.19 200 TYR A N 1
ATOM 1637 C CA . TYR A 1 200 ? -37.146 -15.888 62.085 1.00 88.19 200 TYR A CA 1
ATOM 1638 C C . TYR A 1 200 ? -38.205 -14.809 61.813 1.00 88.19 200 TYR A C 1
ATOM 1640 O O . TYR A 1 200 ? -38.060 -13.687 62.297 1.00 88.19 200 TYR A O 1
ATOM 1648 N N . LEU A 1 201 ? -39.270 -15.146 61.074 1.00 89.38 201 LEU A N 1
ATOM 1649 C CA . LEU A 1 201 ? -40.382 -14.232 60.794 1.00 89.38 201 LEU A CA 1
ATOM 1650 C C . LEU A 1 201 ? -41.139 -13.839 62.069 1.00 89.38 201 LEU A C 1
ATOM 1652 O O . LEU A 1 201 ? -41.406 -12.655 62.257 1.00 89.38 201 LEU A O 1
ATOM 1656 N N . GLU A 1 202 ? -41.409 -14.798 62.958 1.00 88.44 202 GLU A N 1
ATOM 1657 C CA . GLU A 1 202 ? -42.042 -14.551 64.263 1.00 88.44 202 GLU A CA 1
ATOM 1658 C C . GLU A 1 202 ? -41.218 -13.569 65.117 1.00 88.44 202 GLU A C 1
ATOM 1660 O O . GLU A 1 202 ? -41.742 -12.562 65.590 1.00 88.44 202 GLU A O 1
ATOM 1665 N N . VAL A 1 203 ? -39.903 -13.793 65.232 1.00 85.31 203 VAL A N 1
ATOM 1666 C CA . VAL A 1 203 ? -38.988 -12.900 65.970 1.00 85.31 203 VAL A CA 1
ATOM 1667 C C . VAL A 1 203 ? -38.936 -11.499 65.346 1.00 85.31 203 VAL A C 1
ATOM 1669 O O . VAL A 1 203 ? -38.859 -10.495 66.052 1.00 85.31 203 VAL A O 1
ATOM 1672 N N . LEU A 1 204 ? -38.985 -11.397 64.018 1.00 85.00 204 LEU A N 1
ATOM 1673 C CA . LEU A 1 204 ? -39.037 -10.115 63.308 1.00 85.00 204 LEU A CA 1
ATOM 1674 C C . LEU A 1 204 ? -40.321 -9.333 63.599 1.00 85.00 204 LEU A C 1
ATOM 1676 O O . LEU A 1 204 ? -40.272 -8.108 63.753 1.00 85.00 204 LEU A O 1
ATOM 1680 N N . GLU A 1 205 ? -41.455 -10.027 63.651 1.00 85.12 205 GLU A N 1
ATOM 1681 C CA . GLU A 1 205 ? -42.756 -9.446 63.974 1.00 85.12 205 GLU A CA 1
ATOM 1682 C C . GLU A 1 205 ? -42.781 -8.964 65.431 1.00 85.12 205 GLU A C 1
ATOM 1684 O O . GLU A 1 205 ? -43.141 -7.814 65.683 1.00 85.12 205 GLU A O 1
ATOM 1689 N N . GLU A 1 206 ? -42.259 -9.763 66.366 1.00 81.44 206 GLU A N 1
ATOM 1690 C CA . GLU A 1 206 ? -42.125 -9.406 67.785 1.00 81.44 206 GLU A CA 1
ATOM 1691 C C . GLU A 1 206 ? -41.245 -8.156 67.990 1.00 81.44 206 GLU A C 1
ATOM 1693 O O . GLU A 1 206 ? -41.660 -7.198 68.644 1.00 81.44 206 GLU A O 1
ATOM 1698 N N . ILE A 1 207 ? -40.077 -8.088 67.338 1.00 79.19 207 ILE A N 1
ATOM 1699 C CA . ILE A 1 207 ? -39.182 -6.912 67.382 1.00 79.19 207 ILE A CA 1
ATOM 1700 C C . ILE A 1 207 ? -39.847 -5.661 66.778 1.00 79.19 207 ILE A C 1
ATOM 1702 O O . ILE A 1 207 ? -39.557 -4.529 67.185 1.00 79.19 207 ILE A O 1
ATOM 1706 N N . SER A 1 208 ? -40.710 -5.837 65.777 1.00 75.19 208 SER A N 1
ATOM 1707 C CA . SER A 1 208 ? -41.411 -4.729 65.116 1.00 75.19 208 SER A CA 1
ATOM 1708 C C . SER A 1 208 ? -42.535 -4.162 65.985 1.00 75.19 208 SER A C 1
ATOM 1710 O O . SER A 1 208 ? -42.731 -2.944 66.007 1.00 75.19 208 SER A O 1
ATOM 1712 N N . VAL A 1 209 ? -43.232 -5.021 66.730 1.00 68.25 209 VAL A N 1
ATOM 1713 C CA . VAL A 1 209 ? -44.262 -4.629 67.703 1.00 68.25 209 VAL A CA 1
ATOM 1714 C C . VAL A 1 209 ? -43.629 -3.932 68.915 1.00 68.25 209 VAL A C 1
ATOM 1716 O O . VAL A 1 209 ? -44.069 -2.843 69.285 1.00 68.25 209 VAL A O 1
ATOM 1719 N N . ASP A 1 210 ? -42.527 -4.460 69.454 1.00 61.69 210 ASP A N 1
ATOM 1720 C CA . ASP A 1 210 ? -41.831 -3.895 70.625 1.00 61.69 210 ASP A CA 1
ATOM 1721 C C . ASP A 1 210 ? -41.244 -2.488 70.353 1.00 61.69 210 ASP A C 1
ATOM 1723 O O . ASP A 1 210 ? -41.303 -1.574 71.184 1.00 61.69 210 ASP A O 1
ATOM 1727 N N . LYS A 1 211 ? -40.761 -2.233 69.126 1.00 60.19 211 LYS A N 1
ATOM 1728 C CA . LYS A 1 211 ? -40.338 -0.886 68.685 1.00 60.19 211 LYS A CA 1
ATOM 1729 C C . LYS A 1 211 ? -41.490 0.112 68.532 1.00 60.19 211 LYS A C 1
ATOM 1731 O O . LYS A 1 211 ? -41.258 1.315 68.654 1.00 60.19 211 LYS A O 1
ATOM 1736 N N . LEU A 1 212 ? -42.707 -0.349 68.248 1.00 55.84 212 LEU A N 1
ATOM 1737 C CA . LEU A 1 212 ? -43.887 0.515 68.163 1.00 55.84 212 LEU A CA 1
ATOM 1738 C C . LEU A 1 212 ? -44.392 0.888 69.567 1.00 55.84 212 LEU A C 1
ATOM 1740 O O . LEU A 1 212 ? -44.734 2.046 69.810 1.00 55.84 212 LEU A O 1
ATOM 1744 N N . GLU A 1 213 ? -44.364 -0.056 70.511 1.00 54.50 213 GLU A N 1
ATOM 1745 C CA . GLU A 1 213 ? -44.775 0.169 71.903 1.00 54.50 213 GLU A CA 1
ATOM 1746 C C . GLU A 1 213 ? -43.790 1.059 72.680 1.00 54.50 213 GLU A C 1
ATOM 1748 O O . GLU A 1 213 ? -44.208 1.961 73.412 1.00 54.50 213 GLU A O 1
ATOM 1753 N N . THR A 1 214 ? -42.480 0.906 72.461 1.00 54.94 214 THR A N 1
ATOM 1754 C CA . THR A 1 214 ? -41.448 1.728 73.126 1.00 54.94 214 THR A CA 1
ATOM 1755 C C . THR A 1 214 ? -41.435 3.198 72.684 1.00 54.94 214 THR A C 1
ATOM 1757 O O . THR A 1 214 ? -41.071 4.069 73.478 1.00 54.94 214 THR A O 1
ATOM 1760 N N . VAL A 1 215 ? -41.896 3.522 71.470 1.00 53.38 215 VAL A N 1
ATOM 1761 C CA . VAL A 1 215 ? -42.073 4.920 71.019 1.00 53.38 215 VAL A CA 1
ATOM 1762 C C . VAL A 1 215 ? -43.354 5.546 71.592 1.00 53.38 215 VAL A C 1
ATOM 1764 O O . VAL A 1 215 ? -43.393 6.754 71.831 1.00 53.38 215 VAL A O 1
ATOM 1767 N N . SER A 1 216 ? -44.379 4.746 71.898 1.00 46.50 216 SER A N 1
ATOM 1768 C CA . SER A 1 216 ? -45.660 5.231 72.435 1.00 46.50 216 SER A CA 1
ATOM 1769 C C . SER A 1 216 ? -45.645 5.600 73.927 1.00 46.50 216 SER A C 1
ATOM 1771 O O . SER A 1 216 ? -46.566 6.278 74.380 1.00 46.50 216 SER A O 1
ATOM 1773 N N . ILE A 1 217 ? -44.616 5.224 74.695 1.00 45.28 217 ILE A N 1
ATOM 1774 C CA . ILE A 1 217 ? -44.564 5.462 76.155 1.00 45.28 217 ILE A CA 1
ATOM 1775 C C . ILE A 1 217 ? -43.758 6.731 76.525 1.00 45.28 217 ILE A C 1
ATOM 1777 O O . ILE A 1 217 ? -43.870 7.243 77.638 1.00 45.28 217 ILE A O 1
ATOM 1781 N N . ALA A 1 218 ? -43.010 7.327 75.590 1.00 41.47 218 ALA A N 1
ATOM 1782 C CA . ALA A 1 218 ? -42.117 8.459 75.862 1.00 41.47 218 ALA A CA 1
ATOM 1783 C C . ALA A 1 218 ? -42.667 9.853 75.483 1.00 41.47 218 ALA A C 1
ATOM 1785 O O . ALA A 1 218 ? -41.881 10.742 75.172 1.00 41.47 218 ALA A O 1
ATOM 1786 N N . THR A 1 219 ? -43.983 10.104 75.530 1.00 43.56 219 THR A N 1
ATOM 1787 C CA . THR A 1 219 ? -44.518 11.484 75.456 1.00 43.56 219 THR A CA 1
ATOM 1788 C C . THR A 1 219 ? -45.777 11.684 76.304 1.00 43.56 219 THR A C 1
ATOM 1790 O O . THR A 1 219 ? -46.856 11.966 75.788 1.00 43.56 219 THR A O 1
ATOM 1793 N N . THR A 1 220 ? -45.650 11.615 77.627 1.00 42.69 220 THR A N 1
ATOM 1794 C CA . THR A 1 220 ? -46.566 12.345 78.519 1.00 42.69 220 THR A CA 1
ATOM 1795 C C . THR A 1 220 ? -45.750 13.223 79.456 1.00 42.69 220 THR A C 1
ATOM 1797 O O . THR A 1 220 ? -45.532 12.891 80.617 1.00 42.69 2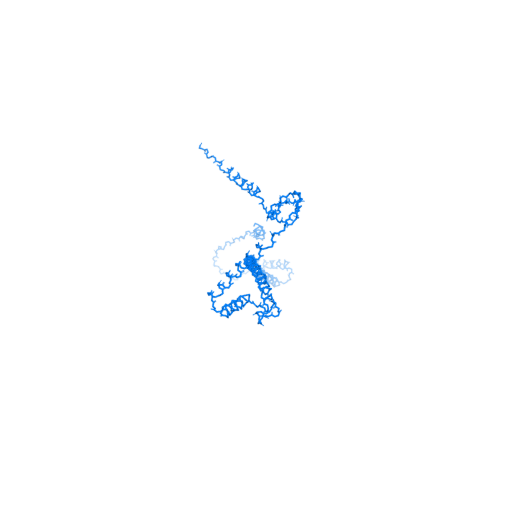20 THR A O 1
ATOM 1800 N N . SER A 1 221 ? -45.275 14.355 78.938 1.00 34.91 221 SER A N 1
ATOM 1801 C CA . SER A 1 221 ? -44.929 15.492 79.784 1.00 34.91 221 SER A CA 1
ATOM 1802 C C . SER A 1 221 ? -45.602 16.743 79.244 1.00 34.91 221 SER A C 1
ATOM 1804 O O . SER A 1 221 ? -45.572 17.054 78.054 1.00 34.91 221 SER A O 1
ATOM 1806 N N . VAL A 1 222 ? -46.293 17.373 80.175 1.00 40.38 222 VAL A N 1
ATOM 1807 C CA . VAL A 1 222 ? -47.194 18.501 80.060 1.00 40.38 222 VAL A CA 1
ATOM 1808 C C . VAL A 1 222 ? -46.385 19.794 79.894 1.00 40.38 222 VAL A C 1
ATOM 1810 O O . VAL A 1 222 ? -45.421 20.025 80.610 1.00 40.38 222 VAL A O 1
ATOM 1813 N N . GLU A 1 223 ? -46.866 20.636 78.974 1.00 38.62 223 GLU A N 1
ATOM 1814 C CA . GLU A 1 223 ? -46.764 22.105 78.967 1.00 38.62 223 GLU A CA 1
ATOM 1815 C C . GLU A 1 223 ? -45.447 22.781 78.530 1.00 38.62 223 GLU A C 1
ATOM 1817 O O . GLU A 1 223 ? -44.414 22.756 79.188 1.00 38.62 223 GLU A O 1
ATOM 1822 N N . GLY A 1 224 ? -45.544 23.496 77.401 1.00 32.59 224 GLY A N 1
ATOM 1823 C CA . GLY A 1 224 ? -44.490 24.357 76.868 1.00 32.59 224 GLY A CA 1
ATOM 1824 C C . GLY A 1 224 ? -44.908 25.073 75.582 1.00 32.59 224 GLY A C 1
ATOM 1825 O O . GLY A 1 224 ? -44.461 24.732 74.493 1.00 32.59 224 GLY A O 1
ATOM 1826 N N . LYS A 1 225 ? -45.793 26.071 75.702 1.00 45.06 225 LYS A N 1
ATOM 1827 C CA . LYS A 1 225 ? -46.073 27.085 74.667 1.00 45.06 225 LYS A CA 1
ATOM 1828 C C . LYS A 1 225 ? -44.766 27.712 74.151 1.00 45.06 225 LYS A C 1
ATOM 1830 O O . LYS A 1 225 ? -44.120 28.409 74.924 1.00 45.06 225 LYS A O 1
ATOM 1835 N N . ALA A 1 226 ? -44.478 27.625 72.849 1.00 33.12 226 ALA A N 1
ATOM 1836 C CA . ALA A 1 226 ? -43.802 28.696 72.104 1.00 33.12 226 ALA A CA 1
ATOM 1837 C C . ALA A 1 226 ? -43.874 28.496 70.575 1.00 33.12 226 ALA A C 1
ATOM 1839 O O . ALA A 1 226 ? -43.329 27.555 70.019 1.00 33.12 226 ALA A O 1
ATOM 1840 N N . ALA A 1 227 ? -44.558 29.444 69.930 1.00 34.81 227 ALA A N 1
ATOM 1841 C CA . ALA A 1 227 ? -44.216 30.093 68.663 1.00 34.81 227 ALA A CA 1
ATOM 1842 C C . ALA A 1 227 ? -43.735 29.261 67.447 1.00 34.81 227 ALA A C 1
ATOM 1844 O O . ALA A 1 227 ? -42.571 28.920 67.303 1.00 34.81 227 ALA A O 1
ATOM 1845 N N . ARG A 1 228 ? -44.654 29.131 66.478 1.00 41.06 228 ARG A N 1
ATOM 1846 C CA . ARG A 1 228 ? -44.523 29.575 65.071 1.00 41.06 228 ARG A CA 1
ATOM 1847 C C . ARG A 1 228 ? -43.093 29.676 64.490 1.00 41.06 228 ARG A C 1
ATOM 1849 O O . ARG A 1 228 ? -42.340 30.562 64.872 1.00 41.06 228 ARG A O 1
ATOM 1856 N N . THR A 1 229 ? -42.818 28.975 63.387 1.00 40.88 229 THR A N 1
ATOM 1857 C CA . THR A 1 229 ? -42.815 29.522 62.005 1.00 40.88 229 THR A CA 1
ATOM 1858 C C . THR A 1 229 ? -42.127 28.560 61.019 1.00 40.88 229 THR A C 1
ATOM 1860 O O . THR A 1 229 ? -41.112 27.954 61.330 1.00 40.88 229 THR A O 1
ATOM 1863 N N . ASN A 1 230 ? -42.681 28.503 59.802 1.00 38.72 230 ASN A N 1
ATOM 1864 C CA . ASN A 1 230 ? -42.087 28.021 58.545 1.00 38.72 230 ASN A CA 1
ATOM 1865 C C . ASN A 1 230 ? -41.982 26.503 58.317 1.00 38.72 230 ASN A C 1
ATOM 1867 O O . ASN A 1 230 ? -40.952 25.872 58.530 1.00 38.72 230 ASN A O 1
ATOM 1871 N N . GLY A 1 231 ? -43.053 25.949 57.738 1.00 45.34 231 GLY A N 1
ATOM 1872 C CA . GLY A 1 231 ? -43.001 24.683 57.014 1.00 45.34 231 GLY A CA 1
ATOM 1873 C C . GLY A 1 231 ? -42.185 24.819 55.725 1.00 45.34 231 GLY A C 1
ATOM 1874 O O . GLY A 1 231 ? -42.561 25.564 54.821 1.00 45.34 231 GLY A O 1
ATOM 1875 N N . GLY A 1 232 ? -41.076 24.084 55.651 1.00 57.66 232 GLY A N 1
ATOM 1876 C CA . GLY A 1 232 ? -40.369 23.764 54.411 1.00 57.66 232 GLY A CA 1
ATOM 1877 C C . GLY A 1 232 ? -40.682 22.321 53.985 1.00 57.66 232 GLY A C 1
ATOM 1878 O O . GLY A 1 232 ? -40.908 21.478 54.855 1.00 57.66 232 GLY A O 1
ATOM 1879 N N . PRO A 1 233 ? -40.745 22.010 52.678 1.00 57.03 233 PRO A N 1
ATOM 1880 C CA . PRO A 1 233 ? -41.113 20.679 52.208 1.00 57.03 233 PRO A CA 1
ATOM 1881 C C . PRO A 1 233 ? -40.001 19.647 52.447 1.00 57.03 233 PRO A C 1
ATOM 1883 O O . PRO A 1 233 ? -38.815 19.937 52.315 1.00 57.03 233 PRO A O 1
ATOM 1886 N N . LEU A 1 234 ? -40.430 18.419 52.742 1.00 52.16 234 LEU A N 1
ATOM 1887 C CA . LEU A 1 234 ? -39.638 17.249 53.142 1.00 52.16 234 LEU A CA 1
ATOM 1888 C C . LEU A 1 234 ? -38.794 16.591 52.023 1.00 52.16 234 LEU A C 1
ATOM 1890 O O . LEU A 1 234 ? -38.327 15.471 52.202 1.00 52.16 234 LEU A O 1
ATOM 1894 N N . PHE A 1 235 ? -38.576 17.256 50.882 1.00 56.62 235 PHE A N 1
ATOM 1895 C CA . PHE A 1 235 ? -37.763 16.714 49.784 1.00 56.62 235 PHE A CA 1
ATOM 1896 C C . PHE A 1 235 ? -36.762 17.746 49.243 1.00 56.62 235 PHE A C 1
ATOM 1898 O O . PHE A 1 235 ? -37.136 18.909 49.055 1.00 56.62 235 PHE A O 1
ATOM 1905 N N . PRO A 1 236 ? -35.510 17.346 48.937 1.00 56.84 236 PRO A N 1
ATOM 1906 C CA . PRO A 1 236 ? -34.536 18.235 48.320 1.00 56.84 236 PRO A CA 1
ATOM 1907 C C . PRO A 1 236 ? -35.026 18.672 46.940 1.00 56.84 236 PRO A C 1
ATOM 1909 O O . PRO A 1 236 ? -35.323 17.853 46.070 1.00 56.84 236 PRO A O 1
ATOM 1912 N N . ARG A 1 237 ? -35.100 19.983 46.717 1.00 51.72 237 ARG A N 1
ATOM 1913 C CA . ARG A 1 237 ? -35.322 20.541 45.385 1.00 51.72 237 ARG A CA 1
ATOM 1914 C C . ARG A 1 237 ? -34.059 20.302 44.557 1.00 51.72 237 ARG A C 1
ATOM 1916 O O . ARG A 1 237 ? -32.997 20.798 44.921 1.00 51.72 237 ARG A O 1
ATOM 1923 N N . PHE A 1 238 ? -34.171 19.555 43.458 1.00 50.84 238 PHE A N 1
ATOM 1924 C CA . PHE A 1 238 ? -33.080 19.407 42.491 1.00 50.84 238 PHE A CA 1
ATOM 1925 C C . PHE A 1 238 ? -32.612 20.791 42.002 1.00 50.84 238 PHE A C 1
ATOM 1927 O O . PHE A 1 238 ? -33.459 21.666 41.768 1.00 50.84 238 PHE A O 1
ATOM 1934 N N . PRO A 1 239 ? -31.297 21.021 41.838 1.00 50.09 239 PRO A N 1
ATOM 1935 C CA . PRO A 1 239 ? -30.803 22.294 41.339 1.00 50.09 239 PRO A CA 1
ATOM 1936 C C . PRO A 1 239 ? -31.316 22.512 39.913 1.00 50.09 239 PRO A C 1
ATOM 1938 O O . PRO A 1 239 ? -31.115 21.689 39.022 1.00 50.09 239 PRO A O 1
ATOM 1941 N N . SER A 1 240 ? -32.003 23.635 39.694 1.00 40.16 240 SER A N 1
ATOM 1942 C CA . SER A 1 240 ? -32.283 24.116 38.343 1.00 40.16 240 SER A CA 1
ATOM 1943 C C . SER A 1 240 ? -30.955 24.445 37.673 1.00 40.16 240 SER A C 1
ATOM 1945 O O . SER A 1 240 ? -30.206 25.287 38.164 1.00 40.16 240 SER A O 1
ATOM 1947 N N . SER A 1 241 ? -30.669 23.768 36.562 1.00 39.84 241 SER A N 1
ATOM 1948 C CA . SER A 1 241 ? -29.552 24.099 35.681 1.00 39.84 241 SER A CA 1
ATOM 1949 C C . SER A 1 241 ? -29.800 25.481 35.077 1.00 39.84 241 SER A C 1
ATOM 1951 O O . SER A 1 241 ? -30.529 25.634 34.100 1.00 39.84 241 SER A O 1
ATOM 1953 N N . ALA A 1 242 ? -29.235 26.511 35.702 1.00 43.59 242 ALA A N 1
ATOM 1954 C CA . ALA A 1 242 ? -28.939 27.756 35.022 1.00 43.59 242 ALA A CA 1
ATOM 1955 C C . ALA A 1 242 ? -27.630 27.530 34.260 1.00 43.59 242 ALA A C 1
ATOM 1957 O O . ALA A 1 242 ? -26.545 27.609 34.833 1.00 43.59 242 ALA A O 1
ATOM 1958 N N . THR A 1 243 ? -27.730 27.182 32.979 1.00 39.41 243 THR A N 1
ATOM 1959 C CA . THR A 1 243 ? -26.562 27.085 32.103 1.00 39.41 243 THR A CA 1
ATOM 1960 C C . THR A 1 243 ? -25.975 28.485 31.928 1.00 39.41 243 THR A C 1
ATOM 1962 O O . THR A 1 243 ? -26.551 29.333 31.247 1.00 39.41 243 THR A O 1
ATOM 1965 N N . GLN A 1 244 ? -24.842 28.743 32.581 1.00 38.72 244 GLN A N 1
ATOM 1966 C CA . GLN A 1 244 ? -23.987 29.880 32.264 1.00 38.72 244 GLN A CA 1
ATOM 1967 C C . GLN A 1 244 ? -23.400 29.673 30.864 1.00 38.72 244 GLN A C 1
ATOM 1969 O O . GLN A 1 244 ? -22.851 28.615 30.553 1.00 38.72 244 GLN A O 1
ATOM 1974 N N . ALA A 1 245 ? -23.539 30.694 30.019 1.00 46.34 245 ALA A N 1
ATOM 1975 C CA . ALA A 1 245 ? -22.904 30.764 28.714 1.00 46.34 245 ALA A CA 1
ATOM 1976 C C . ALA A 1 245 ? -21.382 30.698 28.888 1.00 46.34 245 ALA A C 1
ATOM 1978 O O . ALA A 1 245 ? -20.764 31.634 29.394 1.00 46.34 245 ALA A O 1
ATOM 1979 N N . THR A 1 246 ? -20.796 29.573 28.487 1.00 41.25 246 THR A N 1
ATOM 1980 C CA . THR A 1 246 ? -19.346 29.415 28.388 1.00 41.25 246 THR A CA 1
ATOM 1981 C C . THR A 1 246 ? -18.944 29.762 26.957 1.00 41.25 246 THR A C 1
ATOM 1983 O O . THR A 1 246 ? -19.573 29.313 25.999 1.00 41.25 246 THR A O 1
ATOM 1986 N N . LEU A 1 247 ? -17.938 30.629 26.846 1.00 44.31 247 LEU A N 1
ATOM 1987 C CA . LEU A 1 247 ? -17.291 31.057 25.608 1.00 44.31 247 LEU A CA 1
ATOM 1988 C C . LEU A 1 247 ? -16.900 29.844 24.740 1.00 44.31 247 LEU A C 1
ATOM 1990 O O . LEU A 1 247 ? -16.388 28.869 25.294 1.00 44.31 247 LEU A O 1
ATOM 1994 N N . PRO A 1 248 ? -17.106 29.883 23.411 1.00 41.88 248 PRO A N 1
ATOM 1995 C CA . PRO A 1 248 ? -16.714 28.781 22.548 1.00 41.88 248 PRO A CA 1
ATOM 1996 C C . PRO A 1 248 ? -15.186 28.701 22.438 1.00 41.88 248 PRO A C 1
ATOM 1998 O O . PRO A 1 248 ? -14.513 29.671 22.092 1.00 41.88 248 PRO A O 1
ATOM 2001 N N . SER A 1 249 ? -14.680 27.516 22.772 1.00 38.56 249 SER A N 1
ATOM 2002 C CA . SER A 1 249 ? -13.344 27.016 22.459 1.00 38.56 249 SER A CA 1
ATOM 2003 C C . SER A 1 249 ? -13.152 26.960 20.936 1.00 38.56 249 SER A C 1
ATOM 2005 O O . SER A 1 249 ? -14.071 26.603 20.206 1.00 38.56 249 SER A O 1
ATOM 2007 N N . GLU A 1 250 ? -11.964 27.347 20.472 1.00 49.75 250 GLU A N 1
ATOM 2008 C CA . GLU A 1 250 ? -11.585 27.528 19.061 1.00 49.75 250 GLU A CA 1
ATOM 2009 C C . GLU A 1 250 ? -11.243 26.216 18.313 1.00 49.75 250 GLU A C 1
ATOM 2011 O O . GLU A 1 250 ? -10.691 26.284 17.220 1.00 49.75 250 GLU A O 1
ATOM 2016 N N . ASP A 1 251 ? -11.552 25.036 18.873 1.00 52.62 251 ASP A N 1
ATOM 2017 C CA . ASP A 1 251 ? -11.050 23.741 18.365 1.00 52.62 251 ASP A CA 1
ATOM 2018 C C . ASP A 1 251 ? -12.116 22.629 18.231 1.00 52.62 251 ASP A C 1
ATOM 2020 O O . ASP A 1 251 ? -11.810 21.441 18.303 1.00 52.62 251 ASP A O 1
ATOM 2024 N N . GLU A 1 252 ? -13.389 22.982 18.015 1.00 51.19 252 GLU A N 1
ATOM 2025 C CA . GLU A 1 252 ? -14.352 22.032 17.436 1.00 51.19 252 GLU A CA 1
ATOM 2026 C C . GLU A 1 252 ? -14.404 22.242 15.920 1.00 51.19 252 GLU A C 1
ATOM 2028 O O . GLU A 1 252 ? -14.848 23.287 15.440 1.00 51.19 252 GLU A O 1
ATOM 2033 N N . GLU A 1 253 ? -13.942 21.240 15.165 1.00 54.81 253 GLU A N 1
ATOM 2034 C CA . GLU A 1 253 ? -14.176 21.108 13.727 1.00 54.81 253 GLU A CA 1
ATOM 2035 C C . GLU A 1 253 ? -15.612 21.529 13.385 1.00 54.81 253 GLU A C 1
ATOM 2037 O O . GLU A 1 253 ? -16.576 20.979 13.918 1.00 54.81 253 GLU A O 1
ATOM 2042 N N . ASP A 1 254 ? -15.729 22.524 12.503 1.00 57.75 254 ASP A N 1
ATOM 2043 C CA . ASP A 1 254 ? -16.960 23.189 12.073 1.00 57.75 254 ASP A CA 1
ATOM 2044 C C . ASP A 1 254 ? -17.948 22.176 11.467 1.00 57.75 254 ASP A C 1
ATOM 2046 O O . ASP A 1 254 ? -18.013 21.970 10.251 1.00 57.75 254 ASP A O 1
ATOM 2050 N N . VAL A 1 255 ? -18.703 21.486 12.332 1.00 65.94 255 VAL A N 1
ATOM 2051 C CA . VAL A 1 255 ? -19.777 20.577 11.937 1.00 65.94 255 VAL A CA 1
ATOM 2052 C C . VAL A 1 255 ? -20.803 21.429 11.200 1.00 65.94 255 VAL A C 1
ATOM 2054 O O . VAL A 1 255 ? -21.446 22.281 11.825 1.00 65.94 255 VAL A O 1
ATOM 2057 N N . PRO A 1 256 ? -21.013 21.215 9.885 1.00 66.19 256 PRO A N 1
ATOM 2058 C CA . PRO A 1 256 ? -21.852 22.102 9.100 1.00 66.19 256 PRO A CA 1
ATOM 2059 C C . PRO A 1 256 ? -23.251 22.190 9.711 1.00 66.19 256 PRO A C 1
ATOM 2061 O O . PRO A 1 256 ? -24.018 21.222 9.727 1.00 66.19 256 PRO A O 1
ATOM 2064 N N . THR A 1 257 ? -23.586 23.367 10.243 1.00 80.31 257 THR A N 1
ATOM 2065 C CA . THR A 1 257 ? -24.865 23.590 10.917 1.00 80.31 257 THR A CA 1
ATOM 2066 C C . THR A 1 257 ? -26.009 23.250 9.959 1.00 80.31 257 THR A C 1
ATOM 2068 O O . THR A 1 257 ? -25.938 23.527 8.766 1.00 80.31 257 THR A O 1
ATOM 2071 N N . ARG A 1 258 ? -27.140 22.736 10.452 1.00 81.38 258 ARG A N 1
ATOM 2072 C CA . ARG A 1 258 ? -28.331 22.412 9.630 1.00 81.38 258 ARG A CA 1
ATOM 2073 C C . ARG A 1 258 ? -28.692 23.485 8.583 1.00 81.38 258 ARG A C 1
ATOM 2075 O O . ARG A 1 258 ? -29.164 23.166 7.492 1.00 81.38 258 ARG A O 1
ATOM 2082 N N . ASN A 1 259 ? -28.473 24.759 8.909 1.00 83.06 259 ASN A N 1
ATOM 2083 C CA . ASN A 1 259 ? -28.707 25.885 8.008 1.00 83.06 259 ASN A CA 1
ATOM 2084 C C . ASN A 1 259 ? -27.728 25.945 6.820 1.00 83.06 259 ASN A C 1
ATOM 2086 O O . ASN A 1 259 ? -28.155 26.311 5.724 1.00 83.06 259 ASN A O 1
ATOM 2090 N N . THR A 1 260 ? -26.454 25.586 6.997 1.00 86.38 260 THR A N 1
ATOM 2091 C CA . THR A 1 260 ? -25.458 25.543 5.913 1.00 86.38 260 THR A CA 1
ATOM 2092 C C . THR A 1 260 ? -25.753 24.383 4.966 1.00 86.38 260 THR A C 1
ATOM 2094 O O . THR A 1 260 ? -25.842 24.606 3.757 1.00 86.38 260 THR A O 1
ATOM 2097 N N . LEU A 1 261 ? -26.075 23.199 5.505 1.00 87.25 261 LEU A N 1
ATOM 2098 C CA . LEU A 1 261 ? -26.527 22.043 4.719 1.00 87.25 261 LEU A CA 1
ATOM 2099 C C . LEU A 1 261 ? -27.769 22.380 3.881 1.00 87.25 261 LEU A C 1
ATOM 2101 O O . LEU A 1 261 ? -27.836 22.083 2.689 1.00 87.25 261 LEU A O 1
ATOM 2105 N N . LYS A 1 262 ? -28.750 23.058 4.492 1.00 90.00 262 LYS A N 1
ATOM 2106 C CA . LYS A 1 262 ? -29.982 23.467 3.806 1.00 90.00 262 LYS A CA 1
ATOM 2107 C C . LYS A 1 262 ? -29.707 24.464 2.675 1.00 90.00 262 LYS A C 1
ATOM 2109 O O . LYS A 1 262 ? -30.309 24.347 1.610 1.00 90.00 262 LYS A O 1
ATOM 2114 N N . LYS A 1 263 ? -28.792 25.420 2.876 1.00 89.38 263 LYS A N 1
ATOM 2115 C CA . LYS A 1 263 ? -28.388 26.379 1.833 1.00 89.38 263 LYS A CA 1
ATOM 2116 C C . LYS A 1 263 ? -27.676 25.690 0.667 1.00 89.38 263 LYS A C 1
ATOM 2118 O O . LYS A 1 263 ? -28.017 25.969 -0.479 1.00 89.38 263 LYS A O 1
ATOM 2123 N N . GLN A 1 264 ? -26.749 24.772 0.941 1.00 87.75 264 GLN A N 1
ATOM 2124 C CA . GLN A 1 264 ? -26.041 24.016 -0.100 1.00 87.75 264 GLN A CA 1
ATOM 2125 C C . GLN A 1 264 ? -26.994 23.119 -0.905 1.00 87.75 264 GLN A C 1
ATOM 2127 O O . GLN A 1 264 ? -26.939 23.097 -2.136 1.00 87.75 264 GLN A O 1
ATOM 2132 N N . ALA A 1 265 ? -27.927 22.441 -0.231 1.00 88.44 265 ALA A N 1
ATOM 2133 C CA . ALA A 1 265 ? -28.953 21.637 -0.890 1.00 88.44 265 ALA A CA 1
ATOM 2134 C C . ALA A 1 265 ? -29.859 22.491 -1.795 1.00 88.44 265 ALA A C 1
ATOM 2136 O O . ALA A 1 265 ? -30.122 22.108 -2.935 1.00 88.44 265 ALA A O 1
ATOM 2137 N N . GLN A 1 266 ? -30.285 23.672 -1.328 1.00 87.31 266 GLN A N 1
ATOM 2138 C CA . GLN A 1 266 ? -31.087 24.592 -2.138 1.00 87.31 266 GLN A CA 1
ATOM 2139 C C . GLN A 1 266 ? -30.309 25.100 -3.359 1.00 87.31 266 GLN A C 1
ATOM 2141 O O . GLN A 1 266 ? -30.844 25.086 -4.464 1.00 87.31 266 GLN A O 1
ATOM 2146 N N . GLN A 1 267 ? -29.030 25.458 -3.201 1.00 86.75 267 GLN A N 1
ATOM 2147 C CA . GLN A 1 267 ? -28.181 25.869 -4.324 1.00 86.75 267 GLN A CA 1
ATOM 2148 C C . GLN A 1 267 ? -28.048 24.769 -5.387 1.00 86.75 267 GLN A C 1
ATOM 2150 O O . GLN A 1 267 ? -28.147 25.054 -6.580 1.00 86.75 267 GLN A O 1
ATOM 2155 N N . LEU A 1 268 ? -27.883 23.505 -4.982 1.00 85.56 268 LEU A N 1
ATOM 2156 C CA . LEU A 1 268 ? -27.846 22.369 -5.911 1.00 85.56 268 LEU A CA 1
ATOM 2157 C C . LEU A 1 268 ? -29.161 22.200 -6.684 1.00 85.56 268 LEU A C 1
ATOM 2159 O O . LEU A 1 268 ? -29.141 21.933 -7.891 1.00 85.56 268 LEU A O 1
ATOM 2163 N N . VAL A 1 269 ? -30.297 22.365 -6.006 1.00 84.25 269 VAL A N 1
ATOM 2164 C CA . VAL A 1 269 ? -31.624 22.325 -6.635 1.00 84.25 269 VAL A CA 1
ATOM 2165 C C . VAL A 1 269 ? -31.790 23.483 -7.619 1.00 84.25 269 VAL A C 1
ATOM 2167 O O . VAL A 1 269 ? -32.206 23.253 -8.755 1.00 84.25 269 VAL A O 1
ATOM 2170 N N . ASP A 1 270 ? -31.395 24.698 -7.244 1.00 80.81 270 ASP A N 1
ATOM 2171 C CA . ASP A 1 270 ? -31.517 25.892 -8.085 1.00 80.81 270 ASP A CA 1
ATOM 2172 C C . ASP A 1 270 ? -30.641 25.800 -9.348 1.00 80.81 270 ASP A C 1
ATOM 2174 O O . ASP A 1 270 ? -31.086 26.145 -10.448 1.00 80.81 27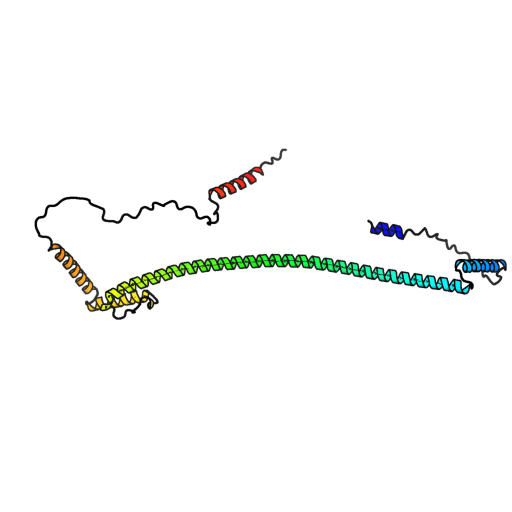0 ASP A O 1
ATOM 2178 N N . ILE A 1 271 ? -29.420 25.259 -9.233 1.00 79.88 271 ILE A N 1
ATOM 2179 C CA . ILE A 1 271 ? -28.523 25.011 -10.376 1.00 79.88 271 ILE A CA 1
ATOM 2180 C C . ILE A 1 271 ? -29.131 23.981 -11.340 1.00 79.88 271 ILE A C 1
ATOM 2182 O O . ILE A 1 271 ? -29.093 24.173 -12.560 1.00 79.88 271 ILE A O 1
ATOM 2186 N N . LYS A 1 272 ? -29.713 22.892 -10.818 1.00 72.25 272 LYS A N 1
ATOM 2187 C CA . LYS A 1 272 ? -30.353 21.852 -11.644 1.00 72.25 272 LYS A CA 1
ATOM 2188 C C . LYS A 1 272 ? -31.675 22.317 -12.258 1.00 72.25 272 LYS A C 1
ATOM 2190 O O . LYS A 1 272 ? -31.992 21.922 -13.378 1.00 72.25 272 LYS A O 1
ATOM 2195 N N . SER A 1 273 ? -32.408 23.181 -11.565 1.00 66.81 273 SER A N 1
ATOM 2196 C CA . SER A 1 273 ? -33.645 23.802 -12.043 1.00 66.81 273 SER A CA 1
ATOM 2197 C C . SER A 1 273 ? -33.395 24.718 -13.248 1.00 66.81 273 SER A C 1
ATOM 2199 O O . SER A 1 273 ? -34.083 24.608 -14.264 1.00 66.81 273 SER A O 1
ATOM 2201 N N . ARG A 1 274 ? -32.331 25.536 -13.215 1.00 62.84 274 ARG A N 1
ATOM 2202 C CA . ARG A 1 274 ? -31.990 26.455 -14.318 1.00 62.84 274 ARG A CA 1
ATOM 2203 C C . ARG A 1 274 ? -31.657 25.763 -15.646 1.00 62.84 274 ARG A C 1
ATOM 2205 O O . ARG A 1 274 ? -31.860 26.366 -16.694 1.00 62.84 274 ARG A O 1
ATOM 2212 N N . ARG A 1 275 ? -31.184 24.508 -15.644 1.00 59.59 275 ARG A N 1
ATOM 2213 C CA . ARG A 1 275 ? -30.878 23.760 -16.886 1.00 59.59 275 ARG A CA 1
ATOM 2214 C C . ARG A 1 275 ? -32.089 23.079 -17.533 1.00 59.59 275 ARG A C 1
ATOM 2216 O O . ARG A 1 275 ? -31.938 22.511 -18.610 1.00 59.59 275 ARG A O 1
ATOM 2223 N N . LYS A 1 276 ? -33.286 23.142 -16.936 1.00 57.88 276 LYS A N 1
ATOM 2224 C CA . LYS A 1 276 ? -34.497 22.476 -17.458 1.00 57.88 276 LYS A CA 1
ATOM 2225 C C . LYS A 1 276 ? -35.418 23.379 -18.293 1.00 57.88 276 LYS A C 1
ATOM 2227 O O . LYS A 1 276 ? -36.586 23.057 -18.475 1.00 57.88 276 LYS A O 1
ATOM 2232 N N . GLY A 1 277 ? -34.893 24.486 -18.820 1.00 57.50 277 GLY A N 1
ATOM 2233 C CA . GLY A 1 277 ? -35.614 25.419 -19.687 1.00 57.50 277 GLY A CA 1
ATOM 2234 C C . GLY A 1 277 ? -34.891 25.682 -21.006 1.00 57.50 277 GLY A C 1
ATOM 2235 O O . GLY A 1 277 ? -34.502 26.814 -21.261 1.00 57.50 277 GLY A O 1
ATOM 2236 N N . PHE A 1 278 ? -34.707 24.660 -21.847 1.00 49.81 278 PHE A N 1
ATOM 2237 C CA . PHE A 1 278 ? -34.507 24.874 -23.285 1.00 49.81 278 PHE A CA 1
ATOM 2238 C C . PHE A 1 278 ? -35.708 24.278 -24.014 1.00 49.81 278 PHE A C 1
ATOM 2240 O O . PHE A 1 278 ? -35.815 23.073 -24.234 1.00 49.81 278 PHE A O 1
ATOM 2247 N N . THR A 1 279 ? -36.671 25.148 -24.292 1.00 45.81 279 TH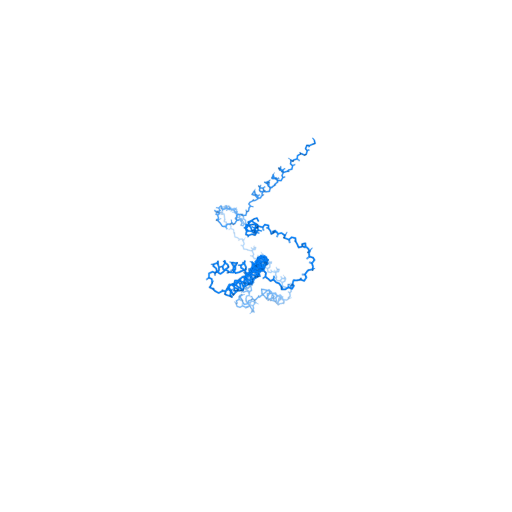R A N 1
ATOM 2248 C CA . THR A 1 279 ? -37.832 24.874 -25.126 1.00 45.81 279 THR A CA 1
ATOM 2249 C C . THR A 1 279 ? -37.366 24.636 -26.562 1.00 45.81 279 THR A C 1
ATOM 2251 O O . THR A 1 279 ? -36.781 25.513 -27.193 1.00 45.81 279 THR A O 1
ATOM 2254 N N . PHE A 1 280 ? -37.640 23.444 -27.096 1.00 48.91 280 PHE A N 1
ATOM 2255 C CA . PHE A 1 280 ? -37.644 23.212 -28.539 1.00 48.91 280 PHE A CA 1
ATOM 2256 C C . PHE A 1 280 ? -38.772 24.067 -29.130 1.00 48.91 280 PHE A C 1
ATOM 2258 O O . PHE A 1 280 ? -39.951 23.770 -28.924 1.00 48.91 280 PHE A O 1
ATOM 2265 N N . LYS A 1 281 ? -38.425 25.156 -29.822 1.00 49.44 281 LYS A N 1
ATOM 2266 C CA . LYS A 1 281 ? -39.363 25.816 -30.730 1.00 49.44 281 LYS A CA 1
ATOM 2267 C C . LYS A 1 281 ? -39.427 24.998 -32.017 1.00 49.44 281 LYS A C 1
ATOM 2269 O O . LYS A 1 281 ? -38.394 24.690 -32.606 1.00 49.44 281 LYS A O 1
ATOM 2274 N N . ARG A 1 282 ? -40.651 24.623 -32.371 1.00 42.38 282 ARG A N 1
ATOM 2275 C CA . ARG A 1 282 ? -41.052 24.166 -33.698 1.00 42.38 282 ARG A CA 1
ATOM 2276 C C . ARG A 1 282 ? -41.234 25.376 -34.606 1.00 42.38 282 ARG A C 1
ATOM 2278 O O . ARG A 1 282 ? -41.601 26.441 -34.055 1.00 42.38 282 ARG A O 1
#

Radius of gyration: 61.78 Å; chains: 1; bounding box: 102×54×171 Å

Organism: NCBI:txid60889

Sequence (282 aa):
MELERLEKMIFQSRPRDIFDTRGKSHAQFTEDISKDEVTRLEETFAKLRSATGVSRSEDVLNRFLGQRATKDNLQKMRVATEQEKMALEKQRLRLIDEMETRKFSETKDAEQNAEETEKLNQLIERHRSRQLKADTERQKVEELLQEITTTLWNVCNKFRDVMDTLPKDPKEIQQPLQLIDLMNERATSIVEALGGPDKYLEVLEEISVDKLETVSIATTSVEGKAARTNGGPLFPRFPSSATQATLPSEDEEDVPTRNTLKKQAQQLVDIKSRRKGFTFKR

InterPro domains:
  IPR033192 Outer dynein arm-docking complex subunit 3 [PTHR46518] (3-276)